Protein AF-A0A1F9HRK3-F1 (afdb_monomer)

Structure (mmCIF, N/CA/C/O backbone):
data_AF-A0A1F9HRK3-F1
#
_entry.id   AF-A0A1F9HRK3-F1
#
loop_
_atom_site.group_PDB
_atom_site.id
_atom_site.type_symbol
_atom_site.label_atom_id
_atom_site.label_alt_id
_atom_site.label_comp_id
_atom_site.label_asym_id
_atom_site.label_entity_id
_atom_site.label_seq_id
_atom_site.pdbx_PDB_ins_code
_atom_site.Cartn_x
_atom_site.Cartn_y
_atom_site.Cartn_z
_atom_site.occupancy
_atom_site.B_iso_or_equiv
_atom_site.auth_seq_id
_atom_site.auth_comp_id
_atom_site.auth_asym_id
_atom_site.auth_atom_id
_atom_site.pdbx_PDB_model_num
ATOM 1 N N . GLY A 1 1 ? -6.459 13.775 3.942 1.00 73.38 1 GLY A N 1
ATOM 2 C CA . GLY A 1 1 ? -6.253 14.204 5.341 1.00 73.38 1 GLY A CA 1
ATOM 3 C C . GLY A 1 1 ? -4.776 14.133 5.677 1.00 73.38 1 GLY A C 1
ATOM 4 O O . GLY A 1 1 ? -4.035 13.564 4.886 1.00 73.38 1 GLY A O 1
ATOM 5 N N . LYS A 1 2 ? -4.360 14.690 6.821 1.00 90.88 2 LYS A N 1
ATOM 6 C CA . LYS A 1 2 ? -2.948 14.708 7.255 1.00 90.88 2 LYS A CA 1
ATOM 7 C C . LYS A 1 2 ? -2.451 13.380 7.840 1.00 90.88 2 LYS A C 1
ATOM 9 O O . LYS A 1 2 ? -1.267 13.237 8.086 1.00 90.88 2 LYS A O 1
ATOM 14 N N . LEU A 1 3 ? -3.335 12.406 8.060 1.00 95.19 3 LEU A N 1
ATOM 15 C CA . LEU A 1 3 ? -3.012 11.115 8.669 1.00 95.19 3 LEU A CA 1
ATOM 16 C C . LEU A 1 3 ? -3.570 9.972 7.819 1.00 95.19 3 LEU A C 1
ATOM 18 O O . LEU A 1 3 ? -4.717 10.041 7.372 1.00 95.19 3 LEU A O 1
ATOM 22 N N . GLY A 1 4 ? -2.775 8.918 7.642 1.00 95.56 4 GLY A N 1
ATOM 23 C CA . GLY A 1 4 ? -3.199 7.643 7.063 1.00 95.56 4 GLY A CA 1
ATOM 24 C C . GLY A 1 4 ? -2.697 6.468 7.897 1.00 95.56 4 GLY A C 1
ATOM 25 O O . GLY A 1 4 ? -1.584 6.503 8.418 1.00 95.56 4 GLY A O 1
ATOM 26 N N . CYS A 1 5 ? -3.507 5.422 8.035 1.00 96.62 5 CYS A N 1
ATOM 27 C CA . CYS A 1 5 ? -3.111 4.202 8.731 1.00 96.62 5 CYS A CA 1
ATOM 28 C C . CYS A 1 5 ? -3.688 2.954 8.061 1.00 96.62 5 CYS A C 1
ATOM 30 O O . CYS A 1 5 ? -4.761 3.003 7.462 1.00 96.62 5 CYS A O 1
ATOM 32 N N . LEU A 1 6 ? -2.982 1.836 8.211 1.00 96.69 6 LEU A N 1
ATOM 33 C CA . LEU A 1 6 ? -3.431 0.496 7.844 1.00 96.69 6 LEU A CA 1
ATOM 34 C C . LEU A 1 6 ? -3.215 -0.441 9.023 1.00 96.69 6 LEU A C 1
ATOM 36 O O . LEU A 1 6 ? -2.220 -0.318 9.736 1.00 96.69 6 LEU A O 1
ATOM 40 N N . VAL A 1 7 ? -4.121 -1.395 9.189 1.00 97.00 7 VAL A N 1
ATOM 41 C CA . VAL A 1 7 ? -4.013 -2.460 10.187 1.00 97.00 7 VAL A CA 1
ATOM 42 C C . VAL A 1 7 ? -4.383 -3.770 9.505 1.00 97.00 7 VAL A C 1
ATOM 44 O O . VAL A 1 7 ? -5.414 -3.838 8.840 1.00 97.00 7 VAL A O 1
ATOM 47 N N . GLU A 1 8 ? -3.542 -4.792 9.651 1.00 97.31 8 GLU A N 1
ATOM 48 C CA . GLU A 1 8 ? -3.863 -6.161 9.248 1.00 97.31 8 GLU A CA 1
ATOM 49 C C . GLU A 1 8 ? -4.339 -6.936 10.479 1.00 97.31 8 GLU A C 1
ATOM 51 O O . GLU A 1 8 ? -3.599 -7.077 11.459 1.00 97.31 8 GLU A O 1
ATOM 56 N N . VAL A 1 9 ? -5.580 -7.420 10.416 1.00 97.38 9 VAL A N 1
ATOM 57 C CA . VAL A 1 9 ? -6.171 -8.314 11.413 1.00 97.38 9 VAL A CA 1
ATOM 58 C C . VAL A 1 9 ? -6.543 -9.612 10.711 1.00 97.38 9 VAL A C 1
ATOM 60 O O . VAL A 1 9 ? -7.294 -9.597 9.736 1.00 97.38 9 VAL A O 1
ATOM 63 N N . ASN A 1 10 ? -5.997 -10.722 11.191 1.00 96.50 10 ASN A N 1
ATOM 64 C CA . ASN A 1 10 ? -6.197 -12.048 10.623 1.00 96.50 10 ASN A CA 1
ATOM 65 C C . ASN A 1 10 ? -7.233 -12.815 11.448 1.00 96.50 10 ASN A C 1
ATOM 67 O O . ASN A 1 10 ? -7.321 -12.640 12.663 1.00 96.50 10 ASN A O 1
ATOM 71 N N . CYS A 1 11 ? -7.994 -13.661 10.765 1.00 95.69 11 CYS A N 1
ATOM 72 C CA . CYS A 1 11 ? -8.868 -14.687 11.328 1.00 95.69 11 CYS A CA 1
ATOM 73 C C . CYS A 1 11 ? -8.784 -15.936 10.438 1.00 95.69 11 CYS A C 1
ATOM 75 O O . CYS A 1 11 ? -8.120 -15.897 9.396 1.00 95.69 11 CYS A O 1
ATOM 77 N N . GLU A 1 12 ? -9.406 -17.036 10.853 1.00 94.94 12 GLU A N 1
ATOM 78 C CA . GLU A 1 12 ? -9.306 -18.310 10.137 1.00 94.94 12 GLU A CA 1
ATOM 79 C C . GLU A 1 12 ? -10.241 -18.362 8.926 1.00 94.94 12 GLU A C 1
ATOM 81 O O . GLU A 1 12 ? -9.850 -18.874 7.874 1.00 94.94 12 GLU A O 1
ATOM 86 N N . THR A 1 13 ? -11.451 -17.798 9.038 1.00 93.94 13 THR A N 1
ATOM 87 C CA . THR A 1 13 ? -12.468 -17.903 7.984 1.00 93.94 13 THR A CA 1
ATOM 88 C C . THR A 1 13 ? -12.971 -16.562 7.439 1.00 93.94 13 THR A C 1
ATOM 90 O O . THR A 1 13 ? -13.116 -15.557 8.136 1.00 93.94 13 THR A O 1
ATOM 93 N N . ASP A 1 14 ? -13.368 -16.572 6.160 1.00 91.38 14 ASP A N 1
ATOM 94 C CA . ASP A 1 14 ? -14.056 -15.446 5.507 1.00 91.38 14 ASP A CA 1
ATOM 95 C C . ASP A 1 14 ? -15.488 -15.214 6.073 1.00 91.38 14 ASP A C 1
ATOM 97 O O . ASP A 1 14 ? -16.171 -14.264 5.674 1.00 91.38 14 ASP A O 1
ATOM 101 N N . PHE A 1 15 ? -15.977 -16.061 6.991 1.00 93.00 15 PHE A N 1
ATOM 102 C CA . PHE A 1 15 ? -17.236 -15.830 7.707 1.00 93.00 15 PHE A CA 1
ATOM 103 C C . PHE A 1 15 ? -17.046 -14.826 8.844 1.00 93.00 15 PHE A C 1
ATOM 105 O O . PHE A 1 15 ? -17.841 -13.892 8.967 1.00 93.00 15 PHE A O 1
ATOM 112 N N . VAL A 1 16 ? -15.960 -14.953 9.615 1.00 95.25 16 VAL A N 1
ATOM 113 C CA . VAL A 1 16 ? -15.652 -14.055 10.737 1.00 95.25 16 VAL A CA 1
ATOM 114 C C . VAL A 1 16 ? -15.513 -12.611 10.287 1.00 95.25 16 VAL A C 1
ATOM 116 O O . VAL A 1 16 ? -16.089 -11.723 10.922 1.00 95.25 16 VAL A O 1
ATOM 119 N N . VAL A 1 17 ? -14.853 -12.368 9.148 1.00 93.62 17 VAL A N 1
ATOM 120 C CA . VAL A 1 17 ? -14.684 -11.004 8.620 1.00 93.62 17 VAL A CA 1
ATOM 121 C C . VAL A 1 17 ? -16.011 -10.312 8.310 1.00 93.62 17 VAL A C 1
ATOM 123 O O . VAL A 1 17 ? -16.036 -9.092 8.232 1.00 93.62 17 VAL A O 1
ATOM 126 N N . LYS A 1 18 ? -17.119 -11.041 8.139 1.00 93.38 18 LYS A N 1
ATOM 127 C CA . LYS A 1 18 ? -18.442 -10.457 7.856 1.00 93.38 18 LYS A CA 1
ATOM 128 C C . LYS A 1 18 ? -19.261 -10.185 9.117 1.00 93.38 18 LYS A C 1
ATOM 130 O O . LYS A 1 18 ? -20.326 -9.588 9.017 1.00 93.38 18 LYS A O 1
ATOM 135 N N . THR A 1 19 ? -18.793 -10.626 10.284 1.00 96.19 19 THR A N 1
ATOM 136 C CA . THR A 1 19 ? -19.518 -10.443 11.546 1.00 96.19 19 THR A CA 1
ATOM 137 C C . THR A 1 19 ? -19.399 -9.011 12.060 1.00 96.19 19 THR A C 1
ATOM 139 O O . THR A 1 19 ? -18.331 -8.395 11.995 1.00 96.19 19 THR A O 1
ATOM 142 N N . ASP A 1 20 ? -20.472 -8.506 12.673 1.00 97.38 20 ASP A N 1
ATOM 143 C CA . ASP A 1 20 ? -20.467 -7.185 13.311 1.00 97.38 20 ASP A CA 1
ATOM 144 C C . ASP A 1 20 ? -19.414 -7.090 14.416 1.00 97.38 20 ASP A C 1
ATOM 146 O O . ASP A 1 20 ? -18.802 -6.044 14.612 1.00 97.38 20 ASP A O 1
ATOM 150 N N . ALA A 1 21 ? -19.174 -8.182 15.148 1.00 97.12 21 ALA A N 1
ATOM 151 C CA . ALA A 1 21 ? -18.172 -8.218 16.208 1.00 97.12 21 ALA A CA 1
ATOM 152 C C . ALA A 1 21 ? -16.763 -7.932 15.660 1.00 97.12 21 ALA A C 1
ATOM 154 O O . ALA A 1 21 ? -16.062 -7.074 16.199 1.00 97.12 21 ALA A O 1
ATOM 155 N N . PHE A 1 22 ? -16.380 -8.590 14.562 1.00 96.69 22 PHE A N 1
ATOM 156 C CA . PHE A 1 22 ? -15.086 -8.376 13.920 1.00 96.69 22 PHE A CA 1
ATOM 157 C C . PHE A 1 22 ? -14.984 -6.983 13.286 1.00 96.69 22 PHE A C 1
ATOM 159 O O . PHE A 1 22 ? -14.011 -6.266 13.522 1.00 96.69 22 PHE A O 1
ATOM 166 N N . GLN A 1 23 ? -16.005 -6.559 12.534 1.00 96.06 23 GLN A N 1
ATOM 167 C CA . GLN A 1 23 ? -16.020 -5.243 11.883 1.00 96.06 23 GLN A CA 1
ATOM 168 C C . GLN A 1 23 ? -15.935 -4.098 12.903 1.00 96.06 23 GLN A C 1
ATOM 170 O O . GLN A 1 23 ? -15.129 -3.177 12.747 1.00 96.06 23 GLN A O 1
ATOM 175 N N . ASN A 1 24 ? -16.687 -4.190 14.004 1.00 97.56 24 ASN A N 1
ATOM 176 C CA . ASN A 1 24 ? -16.624 -3.214 15.089 1.00 97.56 24 ASN A CA 1
ATOM 177 C C . ASN A 1 24 ? -15.259 -3.213 15.783 1.00 97.56 24 ASN A C 1
ATOM 179 O O . ASN A 1 24 ? -14.746 -2.141 16.114 1.00 97.56 24 ASN A O 1
ATOM 183 N N . PHE A 1 25 ? -14.656 -4.389 15.990 1.00 98.06 25 PHE A N 1
ATOM 184 C CA . PHE A 1 25 ? -13.318 -4.483 16.562 1.00 98.06 25 PHE A CA 1
ATOM 185 C C . PHE A 1 25 ? -12.284 -3.760 15.689 1.00 98.06 25 PHE A C 1
ATOM 187 O O . PHE A 1 25 ? -11.580 -2.879 16.181 1.00 98.06 25 PHE A O 1
ATOM 194 N N . VAL A 1 26 ? -12.243 -4.054 14.386 1.00 96.81 26 VAL A N 1
ATOM 195 C CA . VAL A 1 26 ? -11.301 -3.423 13.446 1.00 96.81 26 VAL A CA 1
ATOM 196 C C . VAL A 1 26 ? -11.547 -1.914 13.335 1.00 96.81 26 VAL A C 1
ATOM 198 O O . VAL A 1 26 ? -10.597 -1.125 13.337 1.00 96.81 26 VAL A O 1
ATOM 201 N N . SER A 1 27 ? -12.810 -1.475 13.307 1.00 96.06 27 SER A N 1
ATOM 202 C CA . SER A 1 27 ? -13.150 -0.047 13.286 1.00 96.06 27 SER A CA 1
ATOM 203 C C . SER A 1 27 ? -12.655 0.686 14.538 1.00 96.06 27 SER A C 1
ATOM 205 O O . SER A 1 27 ? -12.127 1.793 14.443 1.00 96.06 27 SER A O 1
ATOM 207 N N . LYS A 1 28 ? -12.789 0.088 15.725 1.00 97.75 28 LYS A N 1
ATOM 208 C CA . LYS A 1 28 ? -12.271 0.682 16.966 1.00 97.75 28 LYS A CA 1
ATOM 209 C C . LYS A 1 28 ? -10.747 0.642 17.023 1.00 97.75 28 LYS A C 1
ATOM 211 O O . LYS A 1 28 ? -10.132 1.644 17.373 1.00 97.75 28 LYS A O 1
ATOM 216 N N . LEU A 1 29 ? -10.136 -0.467 16.607 1.00 98.25 29 LEU A N 1
ATOM 217 C CA . LEU A 1 29 ? -8.683 -0.633 16.583 1.00 98.25 29 LEU A CA 1
ATOM 218 C C . LEU A 1 29 ? -8.017 0.404 15.677 1.00 98.25 29 LEU A C 1
ATOM 220 O O . LEU A 1 29 ? -7.036 1.033 16.064 1.00 98.25 29 LEU A O 1
ATOM 224 N N . THR A 1 30 ? -8.573 0.636 14.488 1.00 96.31 30 THR A N 1
ATOM 225 C CA . THR A 1 30 ? -8.093 1.714 13.611 1.00 96.31 30 THR A CA 1
ATOM 226 C C . THR A 1 30 ? -8.260 3.085 14.269 1.00 96.31 30 THR A C 1
ATOM 228 O O . THR A 1 30 ? -7.372 3.925 14.144 1.00 96.31 30 THR A O 1
ATOM 231 N N . GLY A 1 31 ? -9.327 3.304 15.044 1.00 96.81 31 GLY A N 1
ATOM 232 C CA . GLY A 1 31 ? -9.476 4.470 15.918 1.00 96.81 31 GLY A CA 1
ATOM 233 C C . GLY A 1 31 ? -8.323 4.630 16.915 1.00 96.81 31 GLY A C 1
ATOM 234 O O . GLY A 1 31 ? -7.734 5.706 16.977 1.00 96.81 31 GLY A O 1
ATOM 235 N N . VAL A 1 32 ? -7.945 3.565 17.628 1.00 97.81 32 VAL A N 1
ATOM 236 C CA . VAL A 1 32 ? -6.806 3.557 18.571 1.00 97.81 32 VAL A CA 1
ATOM 237 C C . VAL A 1 32 ? -5.502 3.913 17.857 1.00 97.81 32 VAL A C 1
ATOM 239 O O . VAL A 1 32 ? -4.793 4.823 18.285 1.00 97.81 32 VAL A O 1
ATOM 242 N N . VAL A 1 33 ? -5.218 3.273 16.717 1.00 97.69 33 VAL A N 1
ATOM 243 C CA . VAL A 1 33 ? -4.012 3.543 15.911 1.00 97.69 33 VAL A CA 1
ATOM 244 C C . VAL A 1 33 ? -3.946 5.008 15.470 1.00 97.69 33 VAL A C 1
ATOM 246 O O . VAL A 1 33 ? -2.867 5.583 15.370 1.00 97.69 33 VAL A O 1
ATOM 249 N N . ARG A 1 34 ? -5.083 5.664 15.227 1.00 96.12 34 ARG A N 1
ATOM 250 C CA . ARG A 1 34 ? -5.104 7.074 14.812 1.00 96.12 34 ARG A CA 1
ATOM 251 C C . ARG A 1 34 ? -4.764 8.045 15.943 1.00 96.12 34 ARG A C 1
ATOM 253 O O . ARG A 1 34 ? -4.203 9.097 15.641 1.00 96.12 34 ARG A O 1
ATOM 260 N N . GLN A 1 35 ? -5.049 7.708 17.202 1.00 93.81 35 GLN A N 1
ATOM 261 C CA . GLN A 1 35 ? -4.920 8.633 18.338 1.00 93.81 35 GLN A CA 1
ATOM 262 C C . GLN A 1 35 ? -3.482 9.087 18.594 1.00 93.81 35 GLN A C 1
ATOM 264 O O . GLN A 1 35 ? -3.255 10.260 18.876 1.00 93.81 35 GLN A O 1
ATOM 269 N N . LYS A 1 36 ? -2.509 8.177 18.486 1.00 94.31 36 LYS A N 1
ATOM 270 C CA . LYS A 1 36 ? -1.094 8.474 18.736 1.00 94.31 36 LYS A CA 1
ATOM 271 C C . LYS A 1 36 ? -0.174 7.550 17.935 1.00 94.31 36 LYS A C 1
ATOM 273 O O . LYS A 1 36 ? -0.618 6.488 17.496 1.00 94.31 36 LYS A O 1
ATOM 278 N N . PRO A 1 37 ? 1.096 7.926 17.718 1.00 95.75 37 PRO A N 1
ATOM 279 C CA . PRO A 1 37 ? 2.087 6.989 17.210 1.00 95.75 37 PRO A CA 1
ATOM 280 C C . PRO A 1 37 ? 2.364 5.871 18.227 1.00 95.75 37 PRO A C 1
ATOM 282 O O . PRO A 1 37 ? 2.384 6.100 19.436 1.00 95.75 37 PRO A O 1
ATOM 285 N N . PHE A 1 38 ? 2.603 4.668 17.709 1.00 97.12 38 PHE A N 1
ATOM 286 C CA . PHE A 1 38 ? 3.071 3.503 18.456 1.00 97.12 38 PHE A CA 1
ATOM 287 C C . PHE A 1 38 ? 4.389 3.041 17.838 1.00 97.12 38 PHE A C 1
ATOM 289 O O . PHE A 1 38 ? 4.501 3.000 16.613 1.00 97.12 38 PHE A O 1
ATOM 296 N N . GLU A 1 39 ? 5.369 2.700 18.672 1.00 95.62 39 GLU A N 1
ATOM 297 C CA . GLU A 1 39 ? 6.711 2.319 18.209 1.00 95.62 39 GLU A CA 1
ATOM 298 C C . GLU A 1 39 ? 6.724 0.949 17.524 1.00 95.62 39 GLU A C 1
ATOM 300 O O . GLU A 1 39 ? 7.461 0.729 16.565 1.00 95.62 39 GLU A O 1
ATOM 305 N N . ASN A 1 40 ? 5.896 0.023 18.007 1.00 97.31 40 ASN A N 1
ATOM 306 C CA . ASN A 1 40 ? 5.826 -1.351 17.529 1.00 97.31 40 ASN A CA 1
ATOM 307 C C . ASN A 1 40 ? 4.460 -1.984 17.863 1.00 97.31 40 ASN A C 1
ATOM 309 O O . ASN A 1 40 ? 3.579 -1.348 18.451 1.00 97.31 40 ASN A O 1
ATOM 313 N N . LEU A 1 41 ? 4.267 -3.241 17.446 1.00 97.75 41 LEU A N 1
ATOM 314 C CA . LEU A 1 41 ? 3.019 -3.982 17.663 1.00 97.75 41 LEU A CA 1
ATOM 315 C C . LEU A 1 41 ? 2.729 -4.221 19.145 1.00 97.75 41 LEU A C 1
ATOM 317 O O . LEU A 1 41 ? 1.576 -4.131 19.548 1.00 97.75 41 LEU A O 1
ATOM 321 N N . GLU A 1 42 ? 3.748 -4.484 19.957 1.00 98.19 42 GLU A N 1
ATOM 322 C CA . GLU A 1 42 ? 3.581 -4.710 21.393 1.00 98.19 42 GLU A CA 1
ATOM 323 C C . GLU A 1 42 ? 3.022 -3.465 22.094 1.00 98.19 42 GLU A C 1
ATOM 325 O O . GLU A 1 42 ? 2.049 -3.560 22.841 1.00 98.19 42 GLU A O 1
ATOM 330 N N . ALA A 1 43 ? 3.546 -2.283 21.758 1.00 98.25 43 ALA A N 1
ATOM 331 C CA . ALA A 1 43 ? 3.039 -1.011 22.261 1.00 98.25 43 ALA A CA 1
ATOM 332 C C . ALA A 1 43 ? 1.572 -0.763 21.864 1.00 98.25 43 ALA A C 1
ATOM 334 O O . ALA A 1 43 ? 0.803 -0.226 22.662 1.00 98.25 43 ALA A O 1
ATOM 335 N N . LEU A 1 44 ? 1.164 -1.160 20.651 1.00 98.56 44 LEU A N 1
ATOM 336 C CA . LEU A 1 44 ? -0.240 -1.099 20.231 1.00 98.56 44 LEU A CA 1
ATOM 337 C C . LEU A 1 44 ? -1.103 -2.102 21.008 1.00 98.56 44 LEU A C 1
ATOM 339 O O . LEU A 1 44 ? -2.190 -1.753 21.455 1.00 98.56 44 LEU A O 1
ATOM 343 N N . LEU A 1 45 ? -0.627 -3.336 21.184 1.00 98.50 45 LEU A N 1
ATOM 344 C CA . LEU A 1 45 ? -1.347 -4.386 21.905 1.00 98.50 45 LEU A CA 1
ATOM 345 C C . LEU A 1 45 ? -1.570 -4.031 23.385 1.00 98.50 45 LEU A C 1
ATOM 347 O O . LEU A 1 45 ? -2.618 -4.370 23.931 1.00 98.50 45 LEU A O 1
ATOM 351 N N . GLY A 1 46 ? -0.623 -3.327 24.011 1.00 98.25 46 GLY A N 1
ATOM 352 C CA . GLY A 1 46 ? -0.741 -2.812 25.379 1.00 98.25 46 GLY A CA 1
ATOM 353 C C . GLY A 1 46 ? -1.533 -1.504 25.511 1.00 98.25 46 GLY A C 1
ATOM 354 O O . GLY A 1 46 ? -1.766 -1.042 26.625 1.00 98.25 46 GLY A O 1
ATOM 355 N N . ALA A 1 47 ? -1.947 -0.882 24.405 1.00 98.19 47 ALA A N 1
ATOM 356 C CA . ALA A 1 47 ? -2.736 0.344 24.438 1.00 98.19 47 ALA A CA 1
ATOM 357 C C . ALA A 1 47 ? -4.172 0.070 24.888 1.00 98.19 47 ALA A C 1
ATOM 359 O O . ALA A 1 47 ? -4.731 -0.976 24.564 1.00 98.19 47 ALA A O 1
ATOM 360 N N . LEU A 1 48 ? -4.796 1.042 25.556 1.00 97.94 48 LEU A N 1
ATOM 361 C CA . LEU A 1 48 ? -6.223 0.991 25.862 1.00 97.94 48 LEU A CA 1
ATOM 362 C C . LEU A 1 48 ? -7.050 0.954 24.569 1.00 97.94 48 LEU A C 1
ATOM 364 O O . LEU A 1 48 ? -6.939 1.836 23.715 1.00 97.94 48 LEU A O 1
ATOM 368 N N . PHE A 1 49 ? -7.884 -0.074 24.441 1.00 97.50 49 PHE A N 1
ATOM 369 C CA . PHE A 1 49 ? -8.877 -0.201 23.376 1.00 97.50 49 PHE A CA 1
ATOM 370 C C . PHE A 1 49 ? -10.177 0.523 23.736 1.00 97.50 49 PHE A C 1
ATOM 372 O O . PHE A 1 49 ? -10.878 1.052 22.871 1.00 97.50 49 PHE A O 1
ATOM 379 N N . ASN A 1 50 ? -10.475 0.561 25.032 1.00 93.31 50 ASN A N 1
ATOM 380 C CA . ASN A 1 50 ? -11.499 1.377 25.666 1.00 93.31 50 ASN A CA 1
ATOM 381 C C . ASN A 1 50 ? -11.061 1.703 27.107 1.00 93.31 50 ASN A C 1
ATOM 383 O O . ASN A 1 50 ? -9.913 1.481 27.473 1.00 93.31 50 ASN A O 1
ATOM 387 N N . GLU A 1 51 ? -11.961 2.236 27.930 1.00 92.12 51 GLU A N 1
ATOM 388 C CA . GLU A 1 51 ? -11.659 2.657 29.306 1.00 92.12 51 GLU A CA 1
ATOM 389 C C . GLU A 1 51 ? -11.236 1.518 30.252 1.00 92.12 51 GLU A C 1
ATOM 391 O O . GLU A 1 51 ? -10.733 1.796 31.338 1.00 92.12 51 GLU A O 1
ATOM 396 N N . LYS A 1 52 ? -11.461 0.250 29.882 1.00 93.94 52 LYS A N 1
ATOM 397 C CA . LYS A 1 52 ? -11.306 -0.905 30.780 1.00 93.94 52 LYS A CA 1
ATOM 398 C C . LYS A 1 52 ? -10.259 -1.912 30.331 1.00 93.94 52 LYS A C 1
ATOM 400 O O . LYS A 1 52 ? -9.636 -2.533 31.181 1.00 93.94 52 LYS A O 1
ATOM 405 N N . GLU A 1 53 ? -10.103 -2.101 29.027 1.00 97.25 53 GLU A N 1
ATOM 406 C CA . GLU A 1 53 ? -9.276 -3.170 28.465 1.00 97.25 53 GLU A CA 1
ATOM 407 C C . GLU A 1 53 ? -8.301 -2.649 27.410 1.00 97.25 53 GLU A C 1
ATOM 409 O O . GLU A 1 53 ? -8.558 -1.692 26.668 1.00 97.25 53 GLU A O 1
ATOM 414 N N . THR A 1 54 ? -7.165 -3.327 27.334 1.00 98.56 54 THR A N 1
ATOM 415 C CA . THR A 1 54 ? -6.159 -3.169 26.292 1.00 98.56 54 THR A CA 1
ATOM 416 C C . THR A 1 54 ? -6.615 -3.785 24.969 1.00 98.56 54 THR A C 1
ATOM 418 O O . THR A 1 54 ? -7.558 -4.581 24.906 1.00 98.56 54 THR A O 1
ATOM 421 N N . VAL A 1 55 ? -5.914 -3.461 23.880 1.00 98.50 55 VAL A N 1
ATOM 422 C CA . VAL A 1 55 ? -6.120 -4.105 22.574 1.00 98.50 55 VAL A CA 1
ATOM 423 C C . VAL A 1 55 ? -5.936 -5.620 22.685 1.00 98.50 55 VAL A C 1
ATOM 425 O O . VAL A 1 55 ? -6.746 -6.367 22.143 1.00 98.50 55 VAL A O 1
ATOM 428 N N . LYS A 1 56 ? -4.918 -6.092 23.413 1.00 98.56 56 LYS A N 1
ATOM 429 C CA . LYS A 1 56 ? -4.657 -7.526 23.608 1.00 98.56 56 LYS A CA 1
ATOM 430 C C . LYS A 1 56 ? -5.800 -8.243 24.332 1.00 98.56 56 LYS A C 1
ATOM 432 O O . LYS A 1 56 ? -6.205 -9.334 23.925 1.00 98.56 56 LYS A O 1
ATOM 437 N N . GLU A 1 57 ? -6.326 -7.636 25.389 1.00 98.56 57 GLU A N 1
ATOM 438 C CA . GLU A 1 57 ? -7.466 -8.180 26.137 1.00 98.56 57 GLU A CA 1
ATOM 439 C C . GLU A 1 57 ? -8.727 -8.197 25.268 1.00 98.56 57 GLU A C 1
ATOM 441 O O . GLU A 1 57 ? -9.406 -9.219 25.194 1.00 98.56 57 GLU A O 1
ATOM 446 N N . SER A 1 58 ? -8.952 -7.135 24.492 1.00 98.44 58 SER A N 1
ATOM 447 C CA . SER A 1 58 ? -10.074 -7.054 23.550 1.00 98.44 58 SER A CA 1
ATOM 448 C C . SER A 1 58 ? -10.003 -8.130 22.460 1.00 98.44 58 SER A C 1
ATOM 450 O O . SER A 1 58 ? -11.024 -8.713 22.098 1.00 98.44 58 SER A O 1
ATOM 452 N N . VAL A 1 59 ? -8.802 -8.435 21.944 1.00 98.44 59 VAL A N 1
ATOM 453 C CA . VAL A 1 59 ? -8.584 -9.556 21.009 1.00 98.44 59 VAL A CA 1
ATOM 454 C C . VAL A 1 59 ? -8.935 -10.880 21.682 1.00 98.44 59 VAL A C 1
ATOM 456 O O . VAL A 1 59 ? -9.671 -11.673 21.105 1.00 98.44 59 VAL A O 1
ATOM 459 N N . THR A 1 60 ? -8.469 -11.102 22.913 1.00 98.31 60 THR A N 1
ATOM 460 C CA . THR A 1 60 ? -8.769 -12.324 23.682 1.00 98.31 60 THR A CA 1
ATOM 461 C C . THR A 1 60 ? -10.275 -12.504 23.887 1.00 98.31 60 THR A C 1
ATOM 463 O O . THR A 1 60 ? -10.811 -13.587 23.655 1.00 98.31 60 THR A O 1
ATOM 466 N N . GLY A 1 61 ? -10.980 -11.433 24.261 1.00 97.94 61 GLY A N 1
ATOM 467 C CA . GLY A 1 61 ? -12.434 -11.446 24.409 1.00 97.94 61 GLY A CA 1
ATOM 468 C C . GLY A 1 61 ? -13.160 -11.715 23.088 1.00 97.94 61 GLY A C 1
ATOM 469 O O . GLY A 1 61 ? -14.140 -12.461 23.058 1.00 97.94 61 GLY A O 1
ATOM 470 N N . LEU A 1 62 ? -12.661 -11.163 21.978 1.00 98.12 62 LEU A N 1
ATOM 471 C CA . LEU A 1 62 ? -13.213 -11.416 20.650 1.00 98.12 62 LEU A CA 1
ATOM 472 C C . LEU A 1 62 ? -13.019 -12.877 20.217 1.00 98.12 62 LEU A C 1
ATOM 474 O O . LEU A 1 62 ? -13.968 -13.474 19.714 1.00 98.12 62 LEU A O 1
ATOM 478 N N . VAL A 1 63 ? -11.842 -13.461 20.467 1.00 98.31 63 VAL A N 1
ATOM 479 C CA . VAL A 1 63 ? -11.560 -14.889 20.230 1.00 98.31 63 VAL A CA 1
ATOM 480 C C . VAL A 1 63 ? -12.519 -15.763 21.031 1.00 98.31 63 VAL A C 1
ATOM 482 O O . VAL A 1 63 ? -13.156 -16.641 20.461 1.00 98.31 63 VAL A O 1
ATOM 485 N N . ALA A 1 64 ? -12.701 -15.489 22.326 1.00 97.88 64 ALA A N 1
ATOM 486 C CA . ALA A 1 64 ? -13.629 -16.250 23.165 1.00 97.88 64 ALA A CA 1
ATOM 487 C C . ALA A 1 64 ? -15.086 -16.155 22.676 1.00 97.88 64 ALA A C 1
ATOM 489 O O . ALA A 1 64 ? -15.838 -17.122 22.763 1.00 97.88 64 ALA A O 1
ATOM 490 N N . LYS A 1 65 ? -15.485 -14.994 22.147 1.00 97.19 65 LYS A N 1
ATOM 491 C CA . LYS A 1 65 ? -16.834 -14.765 21.619 1.00 97.19 65 LYS A CA 1
ATOM 492 C C . LYS A 1 65 ? -17.076 -15.441 20.268 1.00 97.19 65 LYS A C 1
ATOM 494 O O . LYS A 1 65 ? -18.193 -15.876 20.009 1.00 97.19 65 LYS A O 1
ATOM 499 N N . ILE A 1 66 ? -16.074 -15.445 19.394 1.00 96.69 66 ILE A N 1
ATOM 500 C CA . ILE A 1 66 ? -16.198 -15.933 18.015 1.00 96.69 66 ILE A CA 1
ATOM 501 C C . ILE A 1 66 ? -15.863 -17.424 17.908 1.00 96.69 66 ILE A C 1
ATOM 503 O O . ILE A 1 66 ? -16.481 -18.121 17.111 1.00 96.69 66 ILE A O 1
ATOM 507 N N . GLY A 1 67 ? -14.930 -17.920 18.720 1.00 97.00 67 GLY A N 1
ATOM 508 C CA . GLY A 1 67 ? -14.464 -19.306 18.674 1.00 97.00 67 GLY A CA 1
ATOM 509 C C . GLY A 1 67 ? -13.421 -19.591 17.587 1.00 97.00 67 GLY A C 1
ATOM 510 O O . GLY A 1 67 ? -13.150 -20.755 17.323 1.00 97.00 67 GLY A O 1
ATOM 511 N N . GLU A 1 68 ? -12.827 -18.559 16.978 1.00 96.31 68 GLU A N 1
ATOM 512 C CA . GLU A 1 68 ? -11.721 -18.673 16.013 1.00 96.31 68 GLU A CA 1
ATOM 513 C C . GLU A 1 68 ? -10.512 -17.860 16.482 1.00 96.31 68 GLU A C 1
ATOM 515 O O . GLU A 1 68 ? -10.667 -16.841 17.167 1.00 96.31 68 GLU A O 1
ATOM 520 N N . ASN A 1 69 ? -9.305 -18.266 16.077 1.00 97.06 69 ASN A N 1
ATOM 521 C CA . ASN A 1 69 ? -8.106 -17.479 16.324 1.00 97.06 69 ASN A CA 1
ATOM 522 C C . ASN A 1 69 ? -8.171 -16.137 15.579 1.00 97.06 69 ASN A C 1
ATOM 524 O O . ASN A 1 69 ? -8.404 -16.084 14.371 1.00 97.06 69 ASN A O 1
ATOM 528 N N . ILE A 1 70 ? -7.920 -15.043 16.300 1.00 97.94 70 ILE A N 1
ATOM 529 C CA . ILE A 1 70 ? -7.898 -13.680 15.763 1.00 97.94 70 ILE A CA 1
ATOM 530 C C . ILE A 1 70 ? -6.622 -12.999 16.231 1.00 97.94 70 ILE A C 1
ATOM 532 O O . ILE A 1 70 ? -6.293 -13.012 17.416 1.00 97.94 70 ILE A O 1
ATOM 536 N N . GLN A 1 71 ? -5.912 -12.361 15.303 1.00 97.12 71 GLN A N 1
ATOM 537 C CA . GLN A 1 71 ? -4.633 -11.722 15.593 1.00 97.12 71 GLN A CA 1
ATOM 538 C C . GLN A 1 71 ? -4.518 -10.365 14.904 1.00 97.12 71 GLN A C 1
ATOM 540 O O . GLN A 1 71 ? -4.753 -10.241 13.705 1.00 97.12 71 GLN A O 1
ATOM 545 N N . VAL A 1 72 ? -4.062 -9.351 15.642 1.00 98.06 72 VAL A N 1
ATOM 546 C CA . VAL A 1 72 ? -3.527 -8.121 15.043 1.00 98.06 72 VAL A CA 1
ATOM 547 C C . VAL A 1 72 ? -2.094 -8.412 14.605 1.00 98.06 72 VAL A C 1
ATOM 549 O O . VAL A 1 72 ? -1.218 -8.572 15.451 1.00 98.06 72 VAL A O 1
ATOM 552 N N . LYS A 1 73 ? -1.850 -8.529 13.297 1.00 97.12 73 LYS A N 1
ATOM 553 C CA . LYS A 1 73 ? -0.552 -8.983 12.769 1.00 97.12 73 LYS A CA 1
ATOM 554 C C . LYS A 1 73 ? 0.450 -7.849 12.617 1.00 97.12 73 LYS A C 1
ATOM 556 O O . LYS A 1 73 ? 1.625 -8.009 12.926 1.00 97.12 73 LYS A O 1
ATOM 561 N N . ARG A 1 74 ? 0.009 -6.710 12.084 1.00 97.19 74 ARG A N 1
ATOM 562 C CA . ARG A 1 74 ? 0.860 -5.539 11.829 1.00 97.19 74 ARG A CA 1
ATOM 563 C C . ARG A 1 74 ? 0.018 -4.301 11.576 1.00 97.19 74 ARG A C 1
ATOM 565 O O . ARG A 1 74 ? -1.154 -4.390 11.213 1.00 97.19 74 ARG A O 1
ATOM 572 N N . PHE A 1 75 ? 0.639 -3.140 11.720 1.00 97.62 75 PHE A N 1
ATOM 573 C CA . PHE A 1 75 ? 0.024 -1.863 11.397 1.00 97.62 75 PHE A CA 1
ATOM 574 C C . PHE A 1 75 ? 1.050 -0.905 10.790 1.00 97.62 75 PHE A C 1
ATOM 576 O O . PHE A 1 75 ? 2.261 -1.085 10.901 1.00 97.62 75 PHE A O 1
ATOM 583 N N . THR A 1 76 ? 0.549 0.135 10.138 1.00 96.94 76 THR A N 1
ATOM 584 C CA . THR A 1 76 ? 1.323 1.307 9.742 1.00 96.94 76 THR A CA 1
ATOM 585 C C . THR A 1 76 ? 0.494 2.546 10.018 1.00 96.94 76 THR A C 1
ATOM 587 O O . THR A 1 76 ? -0.723 2.546 9.837 1.00 96.94 76 THR A O 1
ATOM 590 N N . ARG A 1 77 ? 1.167 3.624 10.412 1.00 96.56 77 ARG A N 1
ATOM 591 C CA . ARG A 1 77 ? 0.571 4.938 10.613 1.00 96.56 77 ARG A CA 1
ATOM 592 C C . ARG A 1 77 ? 1.539 6.004 10.133 1.00 96.56 77 ARG A C 1
ATOM 594 O O . ARG A 1 77 ? 2.677 6.043 10.591 1.00 96.56 77 ARG A O 1
ATOM 601 N N . TRP A 1 78 ? 1.083 6.876 9.246 1.00 96.94 78 TRP A N 1
ATOM 602 C CA . TRP A 1 78 ? 1.844 8.018 8.756 1.00 96.94 78 TRP A CA 1
ATOM 603 C C . TRP A 1 78 ? 1.072 9.308 8.977 1.00 96.94 78 TRP A C 1
ATOM 605 O O . TRP A 1 78 ? -0.154 9.344 8.863 1.00 96.94 78 TRP A O 1
ATOM 615 N N . GLU A 1 79 ? 1.823 10.368 9.232 1.00 95.94 79 GLU A N 1
ATOM 616 C CA . GLU A 1 79 ? 1.334 11.737 9.242 1.00 95.94 79 GLU A CA 1
ATOM 617 C C . GLU A 1 79 ? 2.141 12.566 8.252 1.00 95.94 79 GLU A C 1
ATOM 619 O O . GLU A 1 79 ? 3.352 12.379 8.119 1.00 95.94 79 GLU A O 1
ATOM 624 N N . THR A 1 80 ? 1.456 13.469 7.559 1.00 95.56 80 THR A N 1
ATOM 625 C CA . THR A 1 80 ? 2.078 14.467 6.69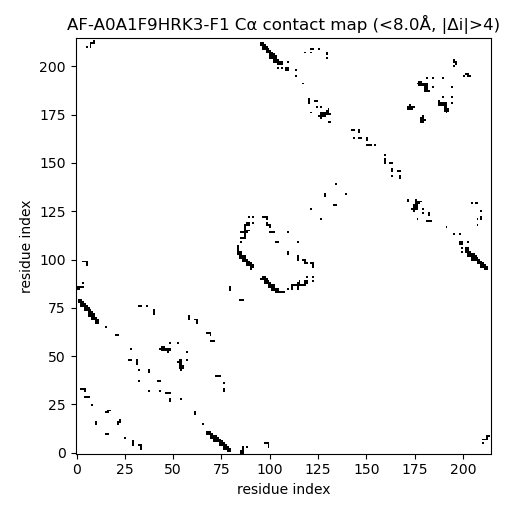8 1.00 95.56 80 THR A CA 1
ATOM 626 C C . THR A 1 80 ? 2.757 15.523 7.559 1.00 95.56 80 THR A C 1
ATOM 628 O O . THR A 1 80 ? 2.133 16.062 8.476 1.00 95.56 80 THR A O 1
ATOM 631 N N . LYS A 1 81 ? 3.996 15.869 7.233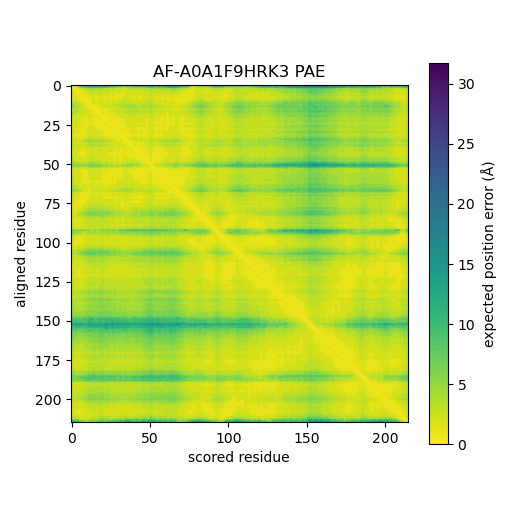 1.00 94.25 81 LYS A N 1
ATOM 632 C CA . LYS A 1 81 ? 4.795 16.877 7.941 1.00 94.25 81 LYS A CA 1
ATOM 633 C C . LYS A 1 81 ? 4.595 18.285 7.395 1.00 94.25 81 LYS A C 1
ATOM 635 O O . LYS A 1 81 ? 4.809 19.258 8.109 1.00 94.25 81 LYS A O 1
ATOM 640 N N . THR A 1 82 ? 4.205 18.396 6.130 1.00 94.31 82 THR A N 1
ATOM 641 C CA . THR A 1 82 ? 4.035 19.672 5.429 1.00 94.31 82 THR A CA 1
ATOM 642 C C . THR A 1 82 ? 2.753 19.655 4.607 1.00 94.31 82 THR A C 1
ATOM 644 O O . THR A 1 82 ? 2.217 18.589 4.306 1.00 94.31 82 THR A O 1
ATOM 647 N N . ASP A 1 83 ? 2.268 20.826 4.200 1.00 92.38 83 ASP A N 1
ATOM 648 C CA . ASP A 1 83 ? 1.099 20.914 3.314 1.00 92.38 83 ASP A CA 1
ATOM 649 C C . ASP A 1 83 ? 1.422 20.511 1.860 1.00 92.38 83 ASP A C 1
ATOM 651 O O . ASP A 1 83 ? 0.511 20.271 1.068 1.00 92.38 83 ASP A O 1
ATOM 655 N N . ALA A 1 84 ? 2.711 20.375 1.522 1.00 95.44 84 ALA A N 1
ATOM 656 C CA . ALA A 1 84 ? 3.160 19.796 0.259 1.00 95.44 84 ALA A CA 1
ATOM 657 C C . ALA A 1 84 ? 3.028 18.264 0.240 1.00 95.44 84 ALA A C 1
ATOM 659 O O . ALA A 1 84 ? 3.078 17.659 -0.828 1.00 95.44 84 ALA A O 1
ATOM 660 N N . GLU A 1 85 ? 2.873 17.617 1.397 1.00 96.50 85 GLU A N 1
ATOM 661 C CA . GLU A 1 85 ? 2.717 16.170 1.494 1.00 96.50 85 GLU A CA 1
ATOM 662 C C . GLU A 1 85 ? 1.253 15.737 1.359 1.00 96.50 85 GLU A C 1
ATOM 664 O O . GLU A 1 85 ? 0.329 16.339 1.911 1.00 96.50 85 GLU A O 1
ATOM 669 N N . LYS A 1 86 ? 1.031 14.624 0.658 1.00 96.50 86 LYS A N 1
ATOM 670 C CA . LYS A 1 86 ? -0.286 14.016 0.495 1.00 96.50 86 LYS A CA 1
ATOM 671 C C . LYS A 1 86 ? -0.202 12.504 0.615 1.00 96.50 86 LYS A C 1
ATOM 673 O O . LYS A 1 86 ? 0.608 11.855 -0.041 1.00 96.50 86 LYS A O 1
ATOM 678 N N . ILE A 1 87 ? -1.085 11.945 1.438 1.00 97.50 87 ILE A N 1
ATOM 679 C CA . ILE A 1 87 ? -1.246 10.499 1.579 1.00 97.50 87 ILE A CA 1
ATOM 680 C C . ILE A 1 87 ? -2.401 10.043 0.684 1.00 97.50 87 ILE A C 1
ATOM 682 O O . ILE A 1 87 ? -3.548 10.455 0.878 1.00 97.50 87 ILE A O 1
ATOM 686 N N . GLY A 1 88 ? -2.091 9.181 -0.280 1.00 97.50 88 GLY A N 1
ATOM 687 C CA . GLY A 1 88 ? -3.057 8.369 -1.011 1.00 97.50 88 GLY A CA 1
ATOM 688 C C . GLY A 1 88 ? -3.274 7.038 -0.302 1.00 97.50 88 GLY A C 1
ATOM 689 O O . GLY A 1 88 ? -2.341 6.478 0.272 1.00 97.50 88 GLY A O 1
ATOM 690 N N . PHE A 1 89 ? -4.497 6.516 -0.342 1.00 97.00 89 PHE A N 1
ATOM 691 C CA . PHE A 1 89 ? -4.800 5.188 0.181 1.00 97.00 89 PHE A CA 1
ATOM 692 C C . PHE A 1 89 ? -5.757 4.442 -0.738 1.00 97.00 89 PHE A C 1
ATOM 694 O O . PHE A 1 89 ? -6.576 5.049 -1.432 1.00 97.00 89 PHE A O 1
ATOM 701 N N . TYR A 1 90 ? -5.668 3.117 -0.715 1.00 97.56 90 TYR A N 1
ATOM 702 C CA . TYR A 1 90 ? -6.605 2.253 -1.414 1.00 97.56 90 TYR A CA 1
ATOM 703 C C . TYR A 1 90 ? -6.789 0.938 -0.655 1.00 97.56 90 TYR A C 1
ATOM 705 O O . TYR A 1 90 ? -5.815 0.294 -0.270 1.00 97.56 90 TYR A O 1
ATOM 713 N N . LEU A 1 91 ? -8.048 0.555 -0.444 1.00 96.56 91 LEU A N 1
ATOM 714 C CA . LEU A 1 91 ? -8.444 -0.775 0.008 1.00 96.56 91 LEU A CA 1
ATOM 715 C C . LEU A 1 91 ? -9.064 -1.488 -1.191 1.00 96.56 91 LEU A C 1
ATOM 717 O O . LEU A 1 91 ? -10.028 -0.990 -1.776 1.00 96.56 91 LEU A O 1
ATOM 721 N N . HIS A 1 92 ? -8.488 -2.622 -1.583 1.00 95.25 92 HIS A N 1
ATOM 722 C CA . HIS A 1 92 ? -9.045 -3.426 -2.665 1.00 95.25 92 HIS A CA 1
ATOM 723 C C . HIS A 1 92 ? -10.305 -4.171 -2.201 1.00 95.25 92 HIS A C 1
ATOM 725 O O . HIS A 1 92 ? -10.544 -4.329 -1.001 1.00 95.25 92 HIS A O 1
ATOM 731 N N . ALA A 1 93 ? -11.112 -4.637 -3.158 1.00 88.38 93 ALA A N 1
ATOM 732 C CA . ALA A 1 93 ? -12.345 -5.360 -2.874 1.00 88.38 93 ALA A CA 1
ATOM 733 C C . ALA A 1 93 ? -12.097 -6.541 -1.915 1.00 88.38 93 ALA A C 1
ATOM 735 O O . ALA A 1 93 ? -11.119 -7.278 -2.046 1.00 88.38 93 ALA A O 1
ATOM 736 N N . GLY A 1 94 ? -12.975 -6.686 -0.919 1.00 85.44 94 GLY A N 1
ATOM 737 C CA . GLY A 1 94 ? -12.850 -7.702 0.130 1.00 85.44 94 GLY A CA 1
ATOM 738 C C . GLY A 1 94 ? -11.797 -7.403 1.203 1.00 85.44 94 GLY A C 1
ATOM 739 O O . GLY A 1 94 ? -11.532 -8.272 2.026 1.00 85.44 94 GLY A O 1
ATOM 740 N N . SER A 1 95 ? -11.183 -6.213 1.205 1.00 88.44 95 SER A N 1
ATOM 741 C CA . SER A 1 95 ? -10.219 -5.753 2.222 1.00 88.44 95 SER A CA 1
ATOM 742 C C . SER A 1 95 ? -8.990 -6.656 2.416 1.00 88.44 95 SER A C 1
ATOM 744 O O . SER A 1 95 ? -8.281 -6.528 3.410 1.00 88.44 95 SER A O 1
ATOM 746 N N . LYS A 1 96 ? -8.690 -7.539 1.452 1.00 92.88 96 LYS A N 1
ATOM 747 C CA . LYS A 1 96 ? -7.520 -8.437 1.500 1.00 92.88 96 LYS A CA 1
ATOM 748 C C . LYS A 1 96 ? -6.207 -7.728 1.153 1.00 92.88 96 LYS A C 1
ATOM 750 O O . LYS A 1 96 ? -5.139 -8.252 1.456 1.00 92.88 96 LYS A O 1
ATOM 755 N N . ILE A 1 97 ? -6.275 -6.553 0.519 1.00 97.62 97 ILE A N 1
ATOM 756 C CA . ILE A 1 97 ? -5.118 -5.714 0.182 1.00 97.62 97 ILE A CA 1
ATOM 757 C C . ILE A 1 97 ? -5.406 -4.274 0.609 1.00 97.62 97 ILE A C 1
ATOM 759 O O . ILE A 1 97 ? -6.435 -3.708 0.230 1.00 97.62 97 ILE A O 1
ATOM 763 N N . GLY A 1 98 ? -4.474 -3.676 1.349 1.00 97.88 98 GLY A N 1
ATOM 764 C CA . GLY A 1 98 ? -4.498 -2.268 1.728 1.00 97.88 98 GLY A CA 1
ATOM 765 C C . GLY A 1 98 ? -3.187 -1.570 1.397 1.00 97.88 98 GLY A C 1
ATOM 766 O O . GLY A 1 98 ? -2.110 -2.130 1.593 1.00 97.88 98 GLY A O 1
ATOM 767 N N . VAL A 1 99 ? -3.279 -0.343 0.891 1.00 98.56 99 VAL A N 1
ATOM 768 C CA . VAL A 1 99 ? -2.126 0.444 0.443 1.00 98.56 99 VAL A CA 1
ATOM 769 C C . VAL A 1 99 ? -2.174 1.859 0.999 1.00 98.56 99 VAL A C 1
ATOM 771 O O . VAL A 1 99 ? -3.233 2.487 0.982 1.00 98.56 99 VAL A O 1
ATOM 774 N N . LEU A 1 100 ? -1.011 2.369 1.420 1.00 98.44 100 LEU A N 1
ATOM 775 C CA . LEU A 1 100 ? -0.748 3.804 1.551 1.00 98.44 100 LEU A CA 1
ATOM 776 C C . LEU A 1 100 ? 0.404 4.201 0.634 1.00 98.44 100 LEU A C 1
ATOM 778 O O . LEU A 1 100 ? 1.385 3.470 0.504 1.00 98.44 100 LEU A O 1
ATOM 782 N N . VAL A 1 101 ? 0.313 5.398 0.068 1.00 98.50 101 VAL A N 1
ATOM 783 C CA . VAL A 1 101 ? 1.394 6.053 -0.671 1.00 98.50 101 VAL A CA 1
ATOM 784 C C . VAL A 1 101 ? 1.531 7.469 -0.138 1.00 98.50 101 VAL A C 1
ATOM 786 O O . VAL A 1 101 ? 0.537 8.185 -0.035 1.00 98.50 101 VAL A O 1
ATOM 789 N N . LEU A 1 102 ? 2.748 7.873 0.214 1.00 98.25 102 LEU A N 1
ATOM 790 C CA . LEU A 1 102 ? 3.072 9.256 0.534 1.00 98.25 102 LEU A CA 1
ATOM 791 C C . LEU A 1 102 ? 3.708 9.898 -0.694 1.00 98.25 102 LEU A C 1
ATOM 793 O O . LEU A 1 102 ? 4.663 9.361 -1.254 1.00 98.25 102 LEU A O 1
ATOM 797 N N . LEU A 1 103 ? 3.186 11.052 -1.082 1.00 98.25 103 LEU A N 1
ATOM 798 C CA . LEU A 1 103 ? 3.723 11.876 -2.151 1.00 98.25 103 LEU A CA 1
ATOM 799 C C . LEU A 1 103 ? 3.998 13.284 -1.632 1.00 98.25 103 LEU A C 1
ATOM 801 O O . LEU A 1 103 ? 3.301 13.753 -0.732 1.00 98.25 103 LEU A O 1
ATOM 805 N N . THR A 1 104 ? 4.962 13.968 -2.233 1.00 97.81 104 THR A N 1
ATOM 806 C CA . THR A 1 104 ? 5.194 15.404 -2.043 1.00 97.81 104 THR A CA 1
ATOM 807 C C . THR A 1 104 ? 4.928 16.142 -3.342 1.00 97.81 104 THR A C 1
ATOM 809 O O . THR A 1 104 ? 5.176 15.605 -4.417 1.00 97.81 104 THR A O 1
ATOM 812 N N . ASP A 1 105 ? 4.432 17.372 -3.266 1.00 97.44 105 ASP A N 1
ATOM 813 C CA . ASP A 1 105 ? 4.367 18.294 -4.394 1.00 97.44 105 ASP A CA 1
ATOM 814 C C . ASP A 1 105 ? 4.444 19.754 -3.917 1.00 97.44 105 ASP A C 1
ATOM 816 O O . ASP A 1 105 ? 3.439 20.313 -3.470 1.00 97.44 105 ASP A O 1
ATOM 820 N N . PRO A 1 106 ? 5.610 20.411 -4.056 1.00 95.50 106 PRO A N 1
ATOM 821 C CA . PRO A 1 106 ? 5.781 21.811 -3.672 1.00 95.50 106 PRO A CA 1
ATOM 822 C C . PRO A 1 106 ? 4.870 22.788 -4.427 1.00 95.50 106 PRO A C 1
ATOM 824 O O . PRO A 1 106 ? 4.645 23.896 -3.951 1.00 95.50 106 PRO A O 1
ATOM 827 N N . SER A 1 107 ? 4.355 22.408 -5.602 1.00 95.25 107 SER A N 1
ATOM 828 C CA . SER A 1 107 ? 3.484 23.279 -6.403 1.00 95.25 107 SER A CA 1
ATOM 829 C C . SER A 1 107 ? 2.016 23.255 -5.974 1.00 95.25 107 SER A C 1
ATOM 831 O O . SER A 1 107 ? 1.233 24.079 -6.447 1.00 95.25 107 SER A O 1
ATOM 833 N N . GLY A 1 108 ? 1.622 22.298 -5.126 1.00 93.19 108 GLY A N 1
ATOM 834 C CA . GLY A 1 108 ? 0.238 22.117 -4.687 1.00 93.19 108 GLY A CA 1
ATOM 835 C C . GLY A 1 1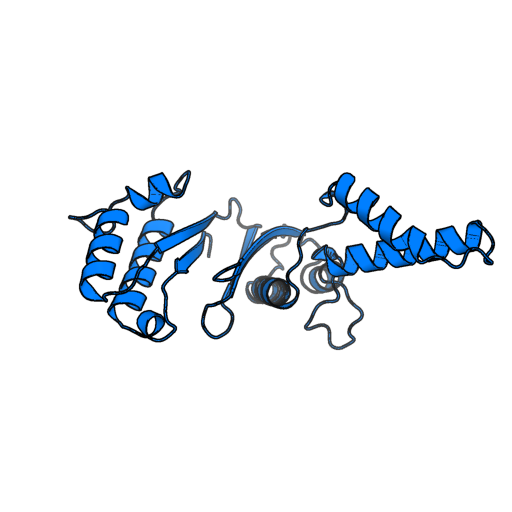08 ? -0.726 21.583 -5.757 1.00 93.19 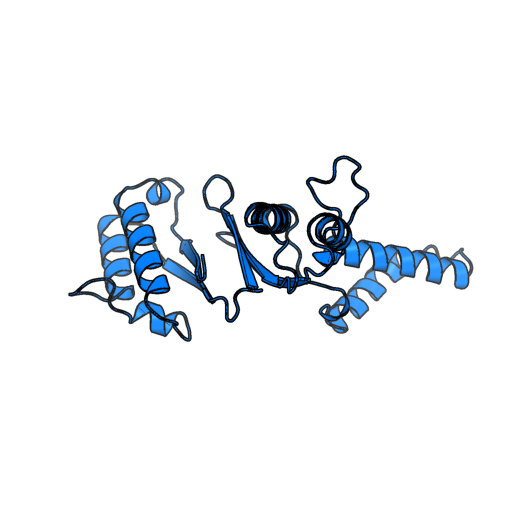108 GLY A C 1
ATOM 836 O O . GLY A 1 108 ? -1.932 21.542 -5.513 1.00 93.19 108 GLY A O 1
ATOM 837 N N . LYS A 1 109 ? -0.238 21.152 -6.930 1.00 95.38 109 LYS A N 1
ATOM 838 C CA . LYS A 1 109 ? -1.063 20.603 -8.025 1.00 95.38 109 LYS A CA 1
ATOM 839 C C . LYS A 1 109 ? -1.507 19.162 -7.778 1.00 95.38 109 LYS A C 1
ATOM 841 O O . LYS A 1 109 ? -2.498 18.714 -8.352 1.00 95.38 109 LYS A O 1
ATOM 846 N N . LEU A 1 110 ? -0.793 18.424 -6.933 1.00 95.75 110 LEU A N 1
ATOM 847 C CA . LEU A 1 110 ? -1.113 17.048 -6.585 1.00 95.75 110 LEU A CA 1
ATOM 848 C C . LEU A 1 110 ? -2.499 16.945 -5.935 1.00 95.75 110 LEU A C 1
ATOM 850 O O . LEU A 1 110 ? -2.754 17.464 -4.843 1.00 95.75 110 LEU A O 1
ATOM 854 N N . THR A 1 111 ? -3.397 16.194 -6.566 1.00 94.88 111 THR A N 1
ATOM 855 C CA . THR A 1 111 ? -4.750 15.953 -6.056 1.00 94.88 111 THR A CA 1
ATOM 856 C C . THR A 1 111 ? -4.820 14.677 -5.216 1.00 94.88 111 THR A C 1
ATOM 858 O O . THR A 1 111 ? -3.959 13.797 -5.283 1.00 94.88 111 THR A O 1
ATOM 861 N N . THR A 1 112 ? -5.870 14.570 -4.400 1.00 93.31 112 THR A N 1
ATOM 862 C CA . THR A 1 112 ? -6.162 13.344 -3.638 1.00 93.31 112 THR A CA 1
ATOM 863 C C . THR A 1 112 ? -6.471 12.170 -4.566 1.00 93.31 112 THR A C 1
ATOM 865 O O . THR A 1 112 ? -6.073 11.046 -4.268 1.00 93.31 112 THR A O 1
ATOM 868 N N . ASP A 1 113 ? -7.116 12.432 -5.706 1.00 95.56 113 ASP A N 1
ATOM 869 C CA . ASP A 1 113 ? -7.418 11.404 -6.700 1.00 95.56 113 ASP A CA 1
ATOM 870 C C . ASP A 1 113 ? -6.139 10.847 -7.319 1.00 95.56 113 ASP A C 1
ATOM 872 O O . ASP A 1 113 ? -5.940 9.640 -7.270 1.00 95.56 113 ASP A O 1
ATOM 876 N N . THR A 1 114 ? -5.206 11.696 -7.764 1.00 96.69 114 THR A N 1
ATOM 877 C CA . THR A 1 114 ? -3.907 11.243 -8.291 1.00 96.69 114 THR A CA 1
ATOM 878 C C . THR A 1 114 ? -3.170 10.353 -7.283 1.00 96.69 114 THR A C 1
ATOM 880 O O . THR A 1 114 ? -2.673 9.284 -7.636 1.00 96.69 114 THR A O 1
ATOM 883 N N . ALA A 1 115 ? -3.148 10.744 -6.004 1.00 97.25 115 ALA A N 1
ATOM 884 C CA . ALA A 1 115 ? -2.533 9.944 -4.945 1.00 97.25 115 ALA A CA 1
ATOM 885 C C . ALA A 1 115 ? -3.240 8.586 -4.746 1.00 97.25 115 ALA A C 1
ATOM 887 O O . ALA A 1 115 ? -2.586 7.555 -4.572 1.00 97.25 115 ALA A O 1
ATOM 888 N N . LYS A 1 116 ? -4.578 8.565 -4.802 1.00 97.44 116 LYS A N 1
ATOM 889 C CA . LYS A 1 116 ? -5.386 7.339 -4.736 1.00 97.44 116 LYS A CA 1
ATOM 890 C C . LYS A 1 116 ? -5.133 6.426 -5.935 1.00 97.44 116 LYS A C 1
ATOM 892 O O . LYS A 1 116 ? -5.048 5.215 -5.760 1.00 97.44 116 LYS A O 1
ATOM 897 N N . GLU A 1 117 ? -4.992 6.966 -7.139 1.00 97.88 117 GLU A N 1
ATOM 898 C CA . GLU A 1 117 ? -4.733 6.168 -8.340 1.00 97.88 117 GLU A CA 1
ATOM 899 C C . GLU A 1 117 ? -3.362 5.488 -8.309 1.00 97.88 117 GLU A C 1
ATOM 901 O O . GLU A 1 117 ? -3.243 4.333 -8.716 1.00 97.88 117 GLU A O 1
ATOM 906 N N . ILE A 1 118 ? -2.349 6.146 -7.742 1.00 98.50 118 ILE A N 1
ATOM 907 C CA . ILE A 1 118 ? -1.048 5.514 -7.492 1.00 98.50 118 ILE A CA 1
ATOM 908 C C . ILE A 1 118 ? -1.178 4.422 -6.422 1.00 98.50 118 ILE A C 1
ATOM 910 O O . ILE A 1 118 ? -0.628 3.336 -6.589 1.00 98.50 118 ILE A O 1
ATOM 914 N N . ALA A 1 119 ? -1.967 4.637 -5.365 1.00 98.56 119 ALA A N 1
ATOM 915 C CA . ALA A 1 119 ? -2.243 3.581 -4.387 1.00 98.56 119 ALA A CA 1
ATOM 916 C C . ALA A 1 119 ? -2.969 2.369 -5.013 1.00 98.56 119 ALA A C 1
ATOM 918 O O . ALA A 1 119 ? -2.659 1.224 -4.682 1.00 98.56 119 ALA A O 1
ATOM 919 N N . MET A 1 120 ? -3.889 2.596 -5.959 1.00 98.31 120 MET A N 1
ATOM 920 C CA . MET A 1 120 ? -4.525 1.526 -6.740 1.00 98.31 120 MET A CA 1
ATOM 921 C C . MET A 1 120 ? -3.510 0.761 -7.592 1.00 98.31 120 MET A C 1
ATOM 923 O O . MET A 1 120 ? -3.553 -0.467 -7.634 1.00 98.31 120 MET A O 1
ATOM 927 N N . HIS A 1 121 ? -2.590 1.475 -8.244 1.00 98.75 121 HIS A N 1
ATOM 928 C CA . HIS A 1 121 ? -1.512 0.861 -9.012 1.00 98.75 121 HIS A CA 1
ATOM 929 C C . HIS A 1 121 ? -0.655 -0.050 -8.132 1.00 98.75 121 HIS A C 1
ATOM 931 O O . HIS A 1 121 ? -0.475 -1.218 -8.458 1.00 98.75 121 HIS A O 1
ATOM 937 N N . VAL A 1 122 ? -0.182 0.452 -6.988 1.00 98.75 122 VAL A N 1
ATOM 938 C CA . VAL A 1 122 ? 0.619 -0.333 -6.036 1.00 98.75 122 VAL A CA 1
ATOM 939 C C . VAL A 1 122 ? -0.136 -1.588 -5.593 1.00 98.75 122 VAL A C 1
ATOM 941 O O . VAL A 1 122 ? 0.452 -2.666 -5.524 1.00 98.75 122 VAL A O 1
ATOM 944 N N . ALA A 1 123 ? -1.444 -1.484 -5.333 1.00 98.25 123 ALA A N 1
ATOM 945 C CA . ALA A 1 123 ? -2.256 -2.634 -4.942 1.00 98.25 123 ALA A CA 1
ATOM 946 C C . ALA A 1 123 ? -2.261 -3.736 -6.013 1.00 98.25 123 ALA A C 1
ATOM 948 O O . ALA A 1 123 ? -2.128 -4.910 -5.656 1.00 98.25 123 ALA A O 1
ATOM 949 N N . ALA A 1 124 ? -2.380 -3.344 -7.286 1.00 97.38 124 ALA A N 1
ATOM 950 C CA . ALA A 1 124 ? -2.449 -4.239 -8.437 1.00 97.38 124 ALA A CA 1
ATOM 951 C C . ALA A 1 124 ? -1.082 -4.815 -8.842 1.00 97.38 124 ALA A C 1
ATOM 953 O O . ALA A 1 124 ? -0.975 -6.015 -9.077 1.00 97.38 124 ALA A O 1
ATOM 954 N N . MET A 1 125 ? -0.046 -3.976 -8.902 1.00 98.00 125 MET A N 1
ATOM 955 C CA . MET A 1 125 ? 1.254 -4.331 -9.486 1.00 98.00 125 MET A CA 1
ATOM 956 C C . MET A 1 125 ? 2.276 -4.840 -8.470 1.00 98.00 125 MET A C 1
ATOM 958 O O . MET A 1 125 ? 3.309 -5.368 -8.866 1.00 98.00 125 MET A O 1
ATOM 962 N N . ASN A 1 126 ? 1.999 -4.698 -7.169 1.00 97.69 126 ASN A N 1
ATOM 963 C CA . ASN A 1 126 ? 2.844 -5.198 -6.083 1.00 97.69 126 ASN A CA 1
ATOM 964 C C . ASN A 1 126 ? 4.353 -4.881 -6.263 1.00 97.69 126 ASN A C 1
ATOM 966 O O . ASN A 1 126 ? 5.177 -5.802 -6.220 1.00 97.69 126 ASN A O 1
ATOM 970 N N . PRO A 1 127 ? 4.734 -3.605 -6.489 1.00 98.44 127 PRO A N 1
ATOM 971 C CA . PRO A 1 127 ? 6.141 -3.221 -6.548 1.00 98.44 127 PRO A CA 1
ATOM 972 C C . PRO A 1 127 ? 6.853 -3.584 -5.244 1.00 98.44 127 PRO A C 1
ATOM 974 O O . PRO A 1 127 ? 6.276 -3.500 -4.157 1.00 98.44 127 PRO A O 1
ATOM 977 N N . ARG A 1 128 ? 8.127 -3.960 -5.357 1.00 98.00 128 ARG A N 1
ATOM 978 C CA . ARG A 1 128 ? 8.987 -4.295 -4.210 1.00 98.00 128 ARG A CA 1
ATOM 979 C C . ARG A 1 128 ? 9.831 -3.110 -3.756 1.00 98.00 128 ARG A C 1
ATOM 981 O O . ARG A 1 128 ? 10.160 -3.022 -2.580 1.00 98.00 128 ARG A O 1
ATOM 988 N N . TYR A 1 129 ? 10.149 -2.212 -4.683 1.00 98.62 129 TYR A N 1
ATOM 989 C CA . TYR A 1 129 ? 10.996 -1.044 -4.468 1.00 98.62 129 TYR A CA 1
ATOM 990 C C . TYR A 1 129 ? 10.333 0.190 -5.067 1.00 98.62 129 TYR A C 1
ATOM 992 O O . TYR A 1 129 ? 9.480 0.077 -5.953 1.00 98.62 129 TYR A O 1
ATOM 1000 N N . LEU A 1 130 ? 10.717 1.384 -4.618 1.00 98.62 130 LEU A N 1
ATOM 1001 C CA . LEU A 1 130 ? 10.220 2.607 -5.241 1.00 98.62 130 LEU A CA 1
ATOM 1002 C C . LEU A 1 130 ? 10.915 2.870 -6.582 1.00 98.62 130 LEU A C 1
ATOM 1004 O O . LEU A 1 130 ? 10.254 3.170 -7.575 1.00 98.62 130 LEU A O 1
ATOM 1008 N N . LYS A 1 131 ? 12.242 2.725 -6.607 1.00 98.06 131 LYS A N 1
ATOM 1009 C CA . LYS A 1 131 ? 13.139 3.115 -7.708 1.00 98.06 131 LYS A CA 1
ATOM 1010 C C . LYS A 1 131 ? 14.384 2.222 -7.749 1.00 98.06 131 LYS A C 1
ATOM 1012 O O . LYS A 1 131 ? 14.647 1.505 -6.783 1.00 98.06 131 LYS A O 1
ATOM 1017 N N . ARG A 1 132 ? 15.151 2.261 -8.847 1.00 97.44 132 ARG A N 1
ATOM 1018 C CA . ARG A 1 132 ? 16.326 1.385 -9.062 1.00 97.44 132 ARG A CA 1
ATOM 1019 C C . ARG A 1 132 ? 17.354 1.484 -7.953 1.00 97.44 132 ARG A C 1
ATOM 1021 O O . ARG A 1 132 ? 17.936 0.479 -7.568 1.00 97.44 132 ARG A O 1
ATOM 1028 N N . GLU A 1 133 ? 17.566 2.695 -7.449 1.00 97.19 133 GLU A N 1
ATOM 1029 C CA . GLU A 1 133 ? 18.586 2.986 -6.444 1.00 97.19 133 GLU A CA 1
ATOM 1030 C C . GLU A 1 133 ? 18.286 2.321 -5.094 1.00 97.19 133 GLU A C 1
ATOM 1032 O O . GLU A 1 133 ? 19.169 2.228 -4.248 1.00 97.19 133 GLU A O 1
ATOM 1037 N N . GLU A 1 134 ? 17.051 1.860 -4.884 1.00 97.75 134 GLU A N 1
ATOM 1038 C CA . GLU A 1 134 ? 16.639 1.136 -3.680 1.00 97.75 134 GLU A CA 1
ATOM 1039 C C . GLU A 1 134 ? 16.733 -0.384 -3.832 1.00 97.75 134 GLU A C 1
ATOM 1041 O O . GLU A 1 134 ? 16.505 -1.104 -2.860 1.00 97.75 134 GLU A O 1
ATOM 1046 N N . VAL A 1 135 ? 17.053 -0.895 -5.026 1.00 98.06 135 VAL A N 1
ATOM 1047 C CA . VAL A 1 135 ? 17.204 -2.336 -5.233 1.00 98.06 135 VAL A CA 1
ATOM 1048 C C . VAL A 1 135 ? 18.567 -2.779 -4.687 1.00 98.06 135 VAL A C 1
ATOM 1050 O O . VAL A 1 135 ? 19.591 -2.277 -5.155 1.00 98.06 135 VAL A O 1
ATOM 1053 N N . PRO A 1 136 ? 18.623 -3.726 -3.728 1.00 98.38 136 PRO A N 1
ATOM 1054 C CA . PRO A 1 136 ? 19.886 -4.177 -3.157 1.00 98.38 136 PRO A CA 1
ATOM 1055 C C . PRO A 1 136 ? 20.826 -4.761 -4.212 1.00 98.38 136 PRO A C 1
ATOM 1057 O O . PRO A 1 136 ? 20.397 -5.465 -5.134 1.00 98.38 136 PRO A O 1
ATOM 1060 N N . ALA A 1 137 ? 22.125 -4.514 -4.047 1.00 97.38 137 ALA A N 1
ATOM 1061 C CA . ALA A 1 137 ? 23.142 -4.984 -4.980 1.00 97.38 137 ALA A CA 1
ATOM 1062 C C . ALA A 1 137 ? 23.131 -6.516 -5.114 1.00 97.38 137 ALA A C 1
ATOM 1064 O O . ALA A 1 137 ? 23.302 -7.024 -6.221 1.00 97.38 137 ALA A O 1
ATOM 1065 N N . GLU A 1 138 ? 22.858 -7.255 -4.031 1.00 97.81 138 GLU A N 1
ATOM 1066 C CA . GLU A 1 138 ? 22.744 -8.714 -4.084 1.00 97.81 138 GLU A CA 1
ATOM 1067 C C . GLU A 1 138 ? 21.557 -9.199 -4.929 1.00 97.81 138 GLU A C 1
ATOM 1069 O O . GLU A 1 138 ? 21.663 -10.218 -5.612 1.00 97.81 138 GLU A O 1
ATOM 1074 N N . VAL A 1 139 ? 20.444 -8.456 -4.949 1.00 98.06 139 VAL A N 1
ATOM 1075 C CA . VAL A 1 139 ? 19.272 -8.787 -5.773 1.00 98.06 139 VAL A CA 1
ATOM 1076 C C . VAL A 1 139 ? 19.609 -8.597 -7.246 1.00 98.06 139 VAL A C 1
ATOM 1078 O O . VAL A 1 139 ? 19.311 -9.470 -8.059 1.00 98.06 139 VAL A O 1
ATOM 1081 N N . ILE A 1 140 ? 20.290 -7.501 -7.587 1.00 97.25 140 ILE A N 1
ATOM 1082 C CA . ILE A 1 140 ? 20.734 -7.236 -8.959 1.00 97.25 140 ILE A CA 1
ATOM 1083 C C . ILE A 1 140 ? 21.797 -8.231 -9.414 1.00 97.25 140 ILE A C 1
ATOM 1085 O O . ILE A 1 140 ? 21.731 -8.705 -10.545 1.00 97.25 140 ILE A O 1
ATOM 1089 N N . ALA A 1 141 ? 22.759 -8.574 -8.556 1.00 97.00 141 ALA A N 1
ATOM 1090 C CA . ALA A 1 141 ? 23.783 -9.563 -8.875 1.00 97.00 141 ALA A CA 1
ATOM 1091 C C . ALA A 1 141 ? 23.155 -10.930 -9.174 1.00 97.00 141 ALA A C 1
ATOM 1093 O O . ALA A 1 141 ? 23.455 -11.533 -10.205 1.00 97.00 141 ALA A O 1
ATOM 1094 N N . LYS A 1 142 ? 22.220 -11.367 -8.322 1.00 97.69 142 LYS A N 1
ATOM 1095 C CA . LYS A 1 142 ? 21.486 -12.620 -8.506 1.00 97.69 142 LYS A CA 1
ATOM 1096 C C . LYS A 1 142 ? 20.631 -12.607 -9.772 1.00 97.69 142 LYS A C 1
ATOM 1098 O O . LYS A 1 142 ? 20.656 -13.565 -10.537 1.00 97.69 142 LYS A O 1
ATOM 1103 N N . GLU A 1 143 ? 19.908 -11.521 -10.032 1.00 97.44 143 GLU A N 1
ATOM 1104 C CA . GLU A 1 143 ? 19.118 -11.392 -11.259 1.00 97.44 143 GLU A CA 1
ATOM 1105 C C . GLU A 1 143 ? 20.016 -11.396 -12.505 1.00 97.44 143 GLU A C 1
ATOM 1107 O O . GLU A 1 143 ? 19.717 -12.061 -13.495 1.00 97.44 143 GLU A O 1
ATOM 1112 N N . LYS A 1 144 ? 21.166 -10.714 -12.453 1.00 96.44 144 LYS A N 1
ATOM 1113 C CA . LYS A 1 144 ? 22.146 -10.705 -13.543 1.00 96.44 144 LYS A CA 1
ATOM 1114 C C . LYS A 1 144 ? 22.677 -12.107 -13.831 1.00 96.44 144 LYS A C 1
ATOM 1116 O O . LYS A 1 144 ? 22.794 -12.460 -15.002 1.00 96.44 144 LYS A O 1
ATO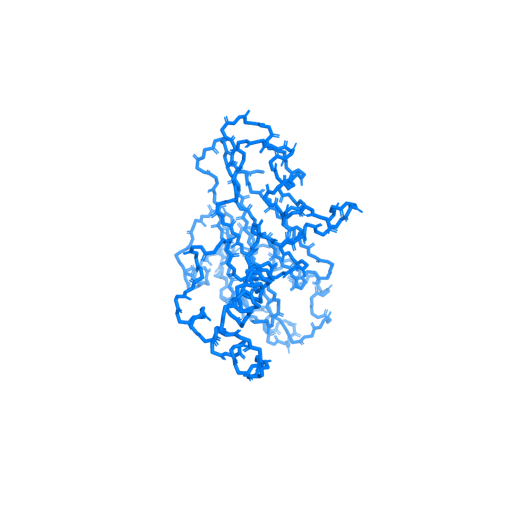M 1121 N N . GLU A 1 145 ? 22.978 -12.898 -12.804 1.00 96.50 145 GLU A N 1
ATOM 1122 C CA . GLU A 1 145 ? 23.397 -14.297 -12.944 1.00 96.50 145 GLU A CA 1
ATOM 1123 C C . GLU A 1 145 ? 22.310 -15.135 -13.633 1.00 96.50 145 GLU A C 1
ATOM 1125 O O . GLU A 1 145 ? 22.574 -15.758 -14.664 1.00 96.50 145 GLU A O 1
ATOM 1130 N N . ILE A 1 146 ? 21.069 -15.058 -13.132 1.00 96.12 146 ILE A N 1
ATOM 1131 C CA . ILE A 1 146 ? 19.908 -15.764 -13.694 1.00 96.12 146 ILE A CA 1
ATOM 1132 C C . ILE A 1 146 ? 19.730 -15.413 -15.174 1.00 96.12 146 ILE A C 1
ATOM 1134 O O . ILE A 1 146 ? 19.613 -16.296 -16.022 1.00 96.12 146 ILE A O 1
ATOM 1138 N N . GLN A 1 147 ? 19.742 -14.123 -15.514 1.00 96.19 147 GLN A N 1
ATOM 1139 C CA . GLN A 1 147 ? 19.542 -13.679 -16.890 1.00 96.19 147 GLN A CA 1
ATOM 1140 C C . GLN A 1 147 ? 20.726 -14.037 -17.797 1.00 96.19 147 GLN A C 1
ATOM 1142 O O . GLN A 1 147 ? 20.501 -14.395 -18.955 1.00 96.19 147 GLN A O 1
ATOM 1147 N N . SER A 1 148 ? 21.961 -14.003 -17.286 1.00 94.25 148 SER A N 1
ATOM 1148 C CA . SER A 1 148 ? 23.163 -14.383 -18.045 1.00 94.25 148 SER A CA 1
ATOM 1149 C C . SER A 1 148 ? 23.145 -15.861 -18.432 1.00 94.25 148 SER A C 1
ATOM 1151 O O . SER A 1 148 ? 23.484 -16.197 -19.563 1.00 94.25 148 SER A O 1
ATOM 1153 N N . ALA A 1 149 ? 22.652 -16.734 -17.546 1.00 94.06 149 ALA A N 1
ATOM 1154 C CA . ALA A 1 149 ? 22.518 -18.168 -17.813 1.00 94.06 149 ALA A CA 1
ATOM 1155 C C . ALA A 1 149 ? 21.539 -18.500 -18.959 1.00 94.06 149 ALA A C 1
ATOM 1157 O O . ALA A 1 149 ? 21.564 -19.603 -19.499 1.00 94.06 149 ALA A O 1
ATOM 1158 N N . THR A 1 150 ? 20.683 -17.551 -19.353 1.00 92.62 150 THR A N 1
ATOM 1159 C CA . THR A 1 150 ? 19.709 -17.723 -20.447 1.00 92.62 150 THR A CA 1
ATOM 1160 C C . THR A 1 150 ? 20.184 -17.166 -21.794 1.00 92.62 150 THR A C 1
ATOM 1162 O O . THR A 1 150 ? 19.417 -17.170 -22.760 1.00 92.62 150 THR A O 1
ATOM 1165 N N . LEU A 1 151 ? 21.403 -16.620 -21.868 1.00 92.81 151 LEU A N 1
ATOM 1166 C CA . LEU A 1 151 ? 21.929 -16.016 -23.090 1.00 92.81 151 LEU A CA 1
ATOM 1167 C C . LEU A 1 151 ? 22.430 -17.083 -24.069 1.00 92.81 151 LEU A C 1
ATOM 1169 O O . LEU A 1 151 ? 23.028 -18.084 -23.686 1.00 92.81 151 LEU A O 1
ATOM 1173 N N . ASP A 1 152 ? 22.205 -16.838 -25.359 1.00 91.69 152 ASP A N 1
ATOM 1174 C CA . ASP A 1 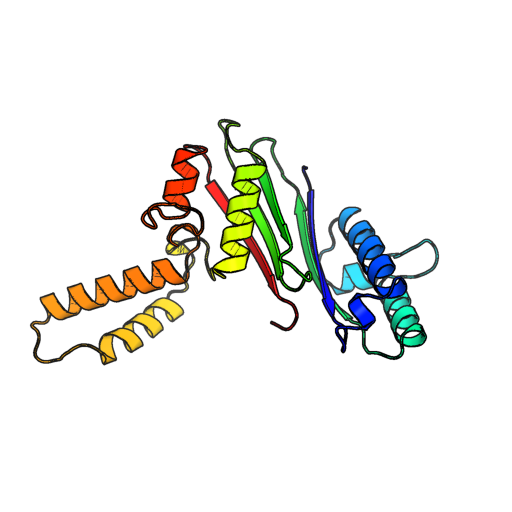152 ? 22.740 -17.681 -26.426 1.00 91.69 152 ASP A CA 1
ATOM 1175 C C . ASP A 1 152 ? 24.239 -17.411 -26.597 1.00 91.69 152 ASP A C 1
ATOM 1177 O O . ASP A 1 152 ? 24.638 -16.344 -27.079 1.00 91.69 152 ASP A O 1
ATOM 1181 N N . SER A 1 153 ? 25.056 -18.396 -26.224 1.00 88.44 153 SER A N 1
ATOM 1182 C CA . SER A 1 153 ? 26.518 -18.332 -26.286 1.00 88.44 153 SER A CA 1
ATOM 1183 C C . SER A 1 153 ? 27.066 -18.165 -27.705 1.00 88.44 153 SER A C 1
ATOM 1185 O O . SER A 1 153 ? 28.224 -17.787 -27.866 1.00 88.44 153 SER A O 1
ATOM 1187 N N . LYS A 1 154 ? 26.246 -18.391 -28.742 1.00 93.5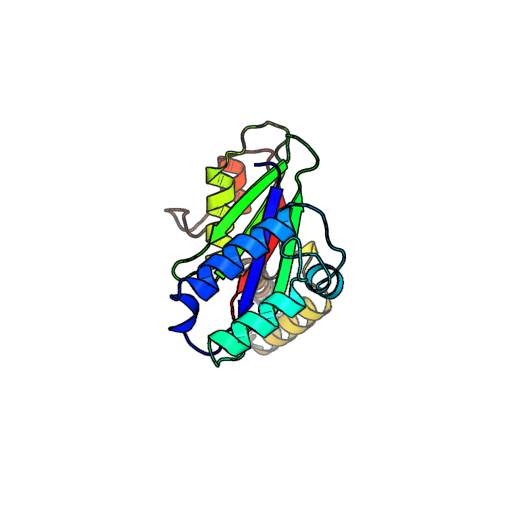0 154 LYS A N 1
ATOM 1188 C CA . LYS A 1 154 ? 26.629 -18.178 -30.145 1.00 93.50 154 LYS A CA 1
ATOM 1189 C C . LYS A 1 154 ? 26.630 -16.705 -30.555 1.00 93.50 154 LYS A C 1
ATOM 1191 O O . LYS A 1 154 ? 27.154 -16.373 -31.617 1.00 93.50 154 LYS A O 1
ATOM 1196 N N . LYS A 1 155 ? 26.028 -15.811 -29.764 1.00 93.44 155 LYS A N 1
ATOM 1197 C CA . LYS A 1 155 ? 25.988 -14.372 -30.071 1.00 93.44 155 LYS A CA 1
ATOM 1198 C C . LYS A 1 155 ? 27.297 -13.686 -29.663 1.00 93.44 155 LYS A C 1
ATOM 1200 O O . LYS A 1 155 ? 27.863 -14.056 -28.638 1.00 93.44 155 LYS A O 1
ATOM 1205 N N . PRO A 1 156 ? 27.756 -12.648 -30.387 1.00 95.88 156 PRO A N 1
ATOM 1206 C CA . PRO A 1 156 ? 28.923 -11.869 -29.974 1.00 95.88 156 PRO A CA 1
ATOM 1207 C C . PRO A 1 156 ? 28.761 -11.270 -28.562 1.00 95.88 156 PRO A C 1
ATOM 1209 O O . PRO A 1 156 ? 27.635 -10.898 -28.209 1.00 95.88 156 PRO A O 1
ATOM 1212 N N . PRO A 1 157 ? 29.847 -11.109 -27.777 1.00 93.62 157 PRO A N 1
ATOM 1213 C CA . PRO A 1 157 ? 29.787 -10.578 -26.409 1.00 93.62 157 PRO A CA 1
ATOM 1214 C C . PRO A 1 157 ? 29.027 -9.250 -26.286 1.00 93.62 157 PRO A C 1
ATOM 1216 O O . PRO A 1 157 ? 28.150 -9.117 -25.438 1.00 93.62 157 PRO A O 1
ATOM 1219 N N . GLU A 1 158 ? 29.250 -8.308 -27.206 1.00 94.81 158 GLU A N 1
ATOM 1220 C CA . GLU A 1 158 ? 28.546 -7.015 -27.219 1.00 94.81 158 GLU A CA 1
ATOM 1221 C C . GLU A 1 158 ? 27.022 -7.157 -27.373 1.00 94.81 158 GLU A C 1
ATOM 1223 O O . GLU A 1 158 ? 26.240 -6.374 -26.828 1.00 94.81 158 GLU A O 1
ATOM 1228 N N . ILE A 1 159 ? 26.570 -8.162 -28.129 1.00 95.06 159 ILE A N 1
ATOM 1229 C CA . ILE A 1 159 ? 25.143 -8.445 -28.308 1.00 95.06 159 ILE A CA 1
ATOM 1230 C C . ILE A 1 159 ? 24.573 -9.093 -27.045 1.00 95.06 159 ILE A C 1
ATOM 1232 O O . ILE A 1 159 ? 23.457 -8.762 -26.644 1.00 95.06 159 ILE A O 1
ATOM 1236 N N . GLN A 1 160 ? 25.329 -9.983 -26.400 1.00 93.44 160 GLN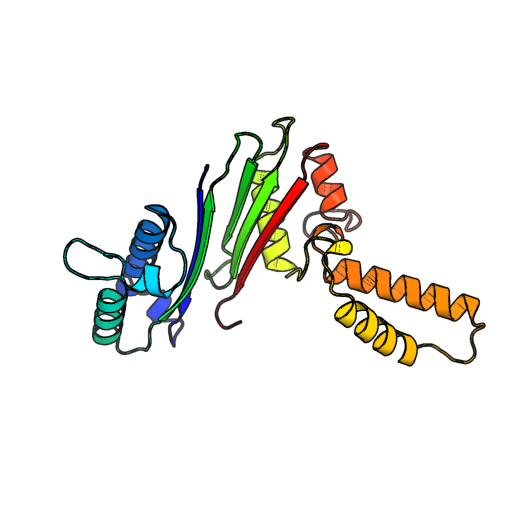 A N 1
ATOM 1237 C CA . GLN A 1 160 ? 24.937 -10.592 -25.129 1.00 93.44 160 GLN A CA 1
ATOM 1238 C C . GLN A 1 160 ? 24.765 -9.531 -24.031 1.00 93.44 160 GLN A C 1
ATOM 1240 O O . GLN A 1 160 ? 23.742 -9.531 -23.344 1.00 93.44 160 GLN A O 1
ATOM 1245 N N . GLU A 1 161 ? 25.691 -8.574 -23.926 1.00 94.56 161 GLU A N 1
ATOM 1246 C CA . GLU A 1 161 ? 25.601 -7.463 -22.970 1.00 94.56 161 GLU A CA 1
ATOM 1247 C C . GLU A 1 161 ? 24.376 -6.578 -23.213 1.00 94.56 161 GLU A C 1
ATOM 1249 O O . GLU A 1 161 ? 23.647 -6.260 -22.270 1.00 94.56 161 GLU A O 1
ATOM 1254 N N . LYS A 1 162 ? 24.083 -6.230 -24.474 1.00 96.38 162 LYS A N 1
ATOM 1255 C CA . LYS A 1 162 ? 22.874 -5.463 -24.824 1.00 96.38 162 LYS A CA 1
ATOM 1256 C C . LYS A 1 162 ? 21.591 -6.209 -24.451 1.00 96.38 162 LYS A C 1
ATOM 1258 O O . LYS A 1 162 ? 20.658 -5.599 -23.925 1.00 96.38 162 LYS A O 1
ATOM 1263 N N . ILE A 1 163 ? 21.536 -7.521 -24.691 1.00 95.69 163 ILE A N 1
ATOM 1264 C CA . ILE A 1 163 ? 20.384 -8.355 -24.313 1.00 95.69 163 ILE A CA 1
ATOM 1265 C C . ILE A 1 163 ? 20.227 -8.391 -22.790 1.00 95.69 163 ILE A C 1
ATOM 1267 O O . ILE A 1 163 ? 19.117 -8.214 -22.283 1.00 95.69 163 ILE A O 1
ATOM 1271 N N . LEU A 1 164 ? 21.325 -8.590 -22.060 1.00 96.50 164 LEU A N 1
ATOM 1272 C CA . LEU A 1 164 ? 21.326 -8.615 -20.601 1.00 96.50 164 LEU A CA 1
ATOM 1273 C C . LEU A 1 164 ? 20.863 -7.277 -20.015 1.00 96.50 164 LEU A C 1
ATOM 1275 O O . LEU A 1 164 ? 20.007 -7.262 -19.134 1.00 96.50 164 LEU A O 1
ATOM 1279 N N . ALA A 1 165 ? 21.349 -6.153 -20.547 1.00 96.38 165 ALA A N 1
ATOM 1280 C CA . ALA A 1 165 ? 20.905 -4.822 -20.144 1.00 96.38 165 ALA A CA 1
ATOM 1281 C C . ALA A 1 165 ? 19.394 -4.626 -20.369 1.00 96.38 165 ALA A C 1
ATOM 1283 O O . ALA A 1 165 ? 18.700 -4.112 -19.494 1.00 96.38 165 ALA A O 1
ATOM 1284 N N . GLY A 1 166 ? 18.858 -5.089 -21.505 1.00 97.50 166 GLY A N 1
ATOM 1285 C CA . GLY A 1 166 ? 17.417 -5.072 -21.776 1.00 97.50 166 GLY A CA 1
ATOM 1286 C C . GLY A 1 166 ? 16.606 -5.908 -20.779 1.00 97.50 166 GLY A C 1
ATOM 1287 O O . GLY A 1 166 ? 15.575 -5.452 -20.287 1.00 97.50 166 GLY A O 1
ATOM 1288 N N . LYS A 1 167 ? 17.093 -7.104 -20.426 1.00 97.38 167 LYS A N 1
ATOM 1289 C CA . LYS A 1 167 ? 16.469 -7.982 -19.421 1.00 97.38 167 LYS A CA 1
ATOM 1290 C C . LYS A 1 167 ? 16.475 -7.360 -18.025 1.00 97.38 167 LYS A C 1
ATOM 1292 O O . LYS A 1 167 ? 15.447 -7.378 -17.357 1.00 97.38 167 LYS A O 1
ATOM 1297 N N . LEU A 1 168 ? 17.585 -6.744 -17.618 1.00 97.25 168 LEU A N 1
ATOM 1298 C CA . LEU A 1 168 ? 17.669 -6.023 -16.346 1.00 97.25 168 LEU A CA 1
ATOM 1299 C C . LEU A 1 168 ? 16.745 -4.798 -16.322 1.00 97.25 168 LEU A C 1
ATOM 1301 O O . LEU A 1 168 ? 16.064 -4.567 -15.331 1.00 97.25 168 LEU A O 1
ATOM 1305 N N . ASN A 1 169 ? 16.650 -4.046 -17.423 1.00 97.44 169 ASN A N 1
ATOM 1306 C CA . ASN A 1 169 ? 15.685 -2.949 -17.540 1.00 97.44 169 ASN A CA 1
ATOM 1307 C C . ASN A 1 169 ? 14.238 -3.438 -17.390 1.00 97.44 169 ASN A C 1
ATOM 1309 O O . ASN A 1 169 ? 13.446 -2.787 -16.715 1.00 97.44 169 ASN A O 1
ATOM 1313 N N . LYS A 1 170 ? 13.901 -4.595 -17.973 1.00 97.25 170 LYS A N 1
ATOM 1314 C CA . LYS A 1 170 ? 12.587 -5.218 -17.782 1.00 97.25 170 LYS A CA 1
ATOM 1315 C C . LYS A 1 170 ? 12.351 -5.591 -16.315 1.00 97.25 170 LYS A C 1
ATOM 1317 O O . LYS A 1 170 ? 11.288 -5.279 -15.794 1.00 97.25 170 LYS A O 1
ATOM 1322 N N . PHE A 1 171 ? 13.339 -6.191 -15.651 1.00 98.12 171 PHE A N 1
ATOM 1323 C CA . PHE A 1 171 ? 13.256 -6.516 -14.226 1.00 98.12 171 PHE A CA 1
ATOM 1324 C C . PHE A 1 171 ? 12.963 -5.274 -13.373 1.00 98.12 171 PHE A C 1
ATOM 1326 O O . PHE A 1 171 ? 12.032 -5.295 -12.571 1.00 98.12 171 PHE A O 1
ATOM 1333 N N . TYR A 1 172 ? 13.675 -4.162 -13.593 1.00 98.38 172 TYR A N 1
ATOM 1334 C CA . TYR A 1 172 ? 13.378 -2.896 -12.911 1.00 98.38 172 TYR A CA 1
ATOM 1335 C C . TYR A 1 172 ? 11.939 -2.425 -13.163 1.00 98.38 172 TYR A C 1
ATOM 1337 O O . TYR A 1 172 ? 11.243 -2.070 -12.214 1.00 98.38 172 TYR A O 1
ATOM 1345 N N . GLY A 1 173 ? 11.454 -2.511 -14.405 1.00 97.94 173 GLY A N 1
ATOM 1346 C CA . GLY A 1 173 ? 10.064 -2.200 -14.753 1.00 97.94 173 GLY A CA 1
ATOM 1347 C C . GLY A 1 173 ? 9.016 -3.111 -14.098 1.00 97.94 173 GLY A C 1
ATOM 1348 O O . GLY A 1 173 ? 7.849 -2.739 -14.033 1.00 97.94 173 GLY A O 1
ATOM 1349 N N . GLU A 1 174 ? 9.403 -4.284 -13.592 1.00 97.12 174 GLU A N 1
ATOM 1350 C CA . GLU A 1 174 ? 8.517 -5.189 -12.853 1.00 97.12 174 GLU A CA 1
ATOM 1351 C C . GLU A 1 174 ? 8.540 -4.923 -11.343 1.00 97.12 174 GLU A C 1
ATOM 1353 O O . GLU A 1 174 ? 7.503 -5.044 -10.690 1.00 97.12 174 GLU A O 1
ATOM 1358 N N . VAL A 1 175 ? 9.693 -4.551 -10.771 1.00 98.31 175 VAL A N 1
ATOM 1359 C CA . VAL A 1 175 ? 9.867 -4.470 -9.308 1.00 98.31 175 VAL A CA 1
ATOM 1360 C C . VAL A 1 175 ? 9.900 -3.051 -8.739 1.00 98.31 175 VAL A C 1
ATOM 1362 O O . VAL A 1 175 ? 9.660 -2.899 -7.538 1.00 98.31 175 VAL A O 1
ATOM 1365 N N . CYS A 1 176 ? 10.173 -2.027 -9.552 1.00 98.75 176 CYS A N 1
ATOM 1366 C CA . CYS A 1 176 ? 10.264 -0.628 -9.127 1.00 98.75 176 CYS A CA 1
ATOM 1367 C C . CYS A 1 176 ? 8.999 0.153 -9.504 1.00 98.75 176 CYS A C 1
ATOM 1369 O O . CYS A 1 176 ? 8.696 0.314 -10.685 1.00 98.75 176 CYS A O 1
ATOM 1371 N N . LEU A 1 177 ? 8.297 0.701 -8.508 1.00 98.81 177 LEU A N 1
ATOM 1372 C CA . LEU A 1 177 ? 7.049 1.448 -8.704 1.00 98.81 177 LEU A CA 1
ATOM 1373 C C . LEU A 1 177 ? 7.183 2.567 -9.745 1.00 98.81 177 LEU A C 1
ATOM 1375 O O . LEU A 1 177 ? 6.321 2.697 -10.605 1.00 98.81 177 LEU A O 1
ATOM 1379 N N . GLU A 1 178 ? 8.244 3.376 -9.687 1.00 98.62 178 GLU A N 1
ATOM 1380 C CA . GLU A 1 178 ? 8.414 4.505 -10.610 1.00 98.62 178 GLU A CA 1
ATOM 1381 C C . GLU A 1 178 ? 8.488 4.085 -12.085 1.00 98.62 178 GLU A C 1
ATOM 1383 O O . GLU A 1 178 ? 8.154 4.889 -12.954 1.00 98.62 178 GLU A O 1
ATOM 1388 N N . GLU A 1 179 ? 8.896 2.847 -12.366 1.00 98.38 179 GLU A N 1
ATOM 1389 C CA . GLU A 1 179 ? 9.135 2.334 -13.717 1.00 98.38 179 GLU A CA 1
ATOM 1390 C C . GLU A 1 179 ? 8.047 1.406 -14.235 1.00 98.38 179 GLU A C 1
ATOM 1392 O O . GLU A 1 179 ? 7.972 1.165 -15.441 1.00 98.38 179 GLU A O 1
ATOM 1397 N N . GLN A 1 180 ? 7.186 0.912 -13.349 1.00 98.62 180 GLN A N 1
ATOM 1398 C CA . GLN A 1 180 ? 6.040 0.110 -13.743 1.00 98.62 180 GLN A CA 1
ATOM 1399 C C . GLN A 1 180 ? 5.149 0.895 -14.708 1.00 98.62 180 GLN A C 1
ATOM 1401 O O . GLN A 1 180 ? 4.844 2.071 -14.489 1.00 98.62 180 GLN A O 1
ATOM 1406 N N . ILE A 1 181 ? 4.692 0.231 -15.770 1.00 98.25 181 ILE A N 1
ATOM 1407 C CA . ILE A 1 181 ? 3.702 0.802 -16.687 1.00 98.25 181 ILE A CA 1
ATOM 1408 C C . ILE A 1 181 ? 2.409 1.037 -15.921 1.00 98.25 181 ILE A C 1
ATOM 1410 O O . ILE A 1 181 ? 1.852 0.123 -15.309 1.00 98.25 181 ILE A O 1
ATOM 1414 N N . PHE A 1 182 ? 1.928 2.274 -15.936 1.00 98.31 182 PHE A N 1
ATOM 1415 C CA . PHE A 1 182 ? 0.799 2.663 -15.120 1.00 98.31 182 PHE A CA 1
ATOM 1416 C C . PHE A 1 182 ? -0.478 1.937 -15.567 1.00 98.31 182 PHE A C 1
ATOM 1418 O O . PHE A 1 182 ? -0.944 2.121 -16.684 1.00 98.31 182 PHE A O 1
ATOM 1425 N N . VAL A 1 183 ? -1.083 1.150 -14.668 1.00 96.00 183 VAL A N 1
ATOM 1426 C CA . VAL A 1 183 ? -2.290 0.332 -14.928 1.00 96.00 183 VAL A CA 1
ATOM 1427 C C . VAL A 1 183 ? -3.486 1.073 -15.536 1.00 96.00 183 VAL A C 1
ATOM 1429 O O . VAL A 1 183 ? -4.365 0.439 -16.109 1.00 96.00 183 VAL A O 1
ATOM 1432 N N . LYS A 1 184 ? -3.552 2.400 -15.389 1.00 92.75 184 LYS A N 1
ATOM 1433 C CA . LYS A 1 184 ? -4.611 3.247 -15.955 1.00 92.75 184 LYS A CA 1
ATOM 1434 C C . LYS A 1 184 ? -4.129 4.127 -17.115 1.00 92.75 184 LYS A C 1
ATOM 1436 O O . LYS A 1 184 ? -4.879 4.996 -17.551 1.00 92.75 184 LYS A O 1
ATOM 1441 N N . ASP A 1 185 ? -2.896 3.966 -17.598 1.00 92.88 185 ASP A N 1
ATOM 1442 C CA . ASP A 1 185 ? -2.470 4.636 -18.828 1.00 92.88 185 ASP A CA 1
ATOM 1443 C C . ASP A 1 185 ? -3.177 3.967 -20.016 1.00 92.88 185 ASP A C 1
ATOM 1445 O O . ASP A 1 185 ? -2.946 2.783 -20.264 1.00 92.88 185 ASP A O 1
ATOM 1449 N N . PRO A 1 186 ? -4.032 4.687 -20.762 1.00 88.12 186 PRO A N 1
ATOM 1450 C CA . PRO A 1 186 ? -4.826 4.091 -21.837 1.00 88.12 186 PRO A CA 1
ATOM 1451 C C . PRO A 1 186 ? -3.967 3.560 -22.990 1.00 88.12 186 PRO A C 1
ATOM 1453 O O . PRO A 1 186 ? -4.407 2.698 -23.742 1.00 88.12 186 PRO A O 1
ATOM 1456 N N . GLU A 1 187 ? -2.744 4.072 -23.135 1.00 93.12 187 GLU A N 1
ATOM 1457 C CA . GLU A 1 187 ? -1.802 3.655 -24.173 1.00 93.12 187 GLU A CA 1
ATOM 1458 C C . GLU A 1 187 ? -0.893 2.503 -23.727 1.00 93.12 187 GLU A C 1
ATOM 1460 O O . GLU A 1 187 ? -0.229 1.908 -24.574 1.00 93.12 187 GLU A O 1
ATOM 1465 N N . GLY A 1 188 ? -0.830 2.206 -22.422 1.00 93.19 188 GLY A N 1
ATOM 1466 C CA . GLY A 1 188 ? 0.076 1.204 -21.854 1.00 93.19 188 GLY A CA 1
ATOM 1467 C C . GLY A 1 188 ? 1.559 1.504 -22.094 1.00 93.19 188 GLY A C 1
ATOM 1468 O O . GLY A 1 188 ? 2.356 0.579 -22.239 1.00 93.19 188 GLY A O 1
ATOM 1469 N N . LYS A 1 189 ? 1.935 2.784 -22.187 1.00 94.25 189 LYS A N 1
ATOM 1470 C CA . LYS A 1 189 ? 3.299 3.229 -22.520 1.00 94.25 189 LYS A CA 1
ATOM 1471 C C . LYS A 1 189 ? 3.971 4.009 -21.403 1.00 94.25 189 LYS A C 1
ATOM 1473 O O . LYS A 1 189 ? 5.194 3.999 -21.327 1.00 94.25 189 LYS A O 1
ATOM 1478 N N . LYS A 1 190 ? 3.201 4.709 -20.572 1.00 97.38 190 LYS A N 1
ATOM 1479 C CA . LYS A 1 190 ? 3.749 5.612 -19.557 1.00 97.38 190 LYS A CA 1
ATOM 1480 C C . LYS A 1 190 ? 3.991 4.860 -18.262 1.00 97.38 190 LYS A C 1
ATOM 1482 O O . LYS A 1 190 ? 3.090 4.213 -17.725 1.00 97.38 190 LYS A O 1
ATOM 1487 N N . SER A 1 191 ? 5.196 5.001 -17.735 1.00 98.38 191 SER A N 1
ATOM 1488 C CA . SER A 1 191 ? 5.521 4.588 -16.374 1.00 98.38 19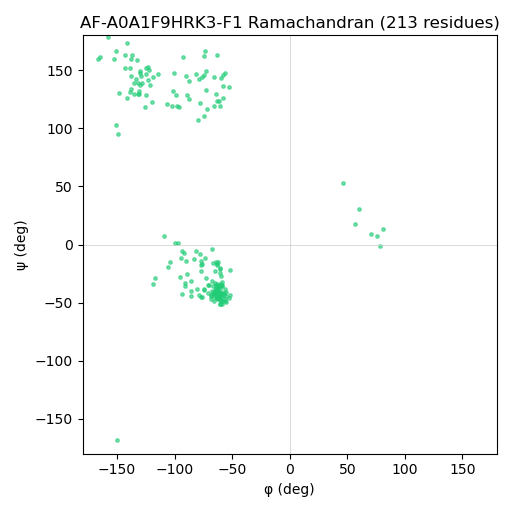1 SER A CA 1
ATOM 1489 C C . SER A 1 191 ? 4.724 5.392 -15.337 1.00 98.38 191 SER A C 1
ATOM 1491 O O . SER A 1 191 ? 4.211 6.479 -15.630 1.00 98.38 191 SER A O 1
ATOM 1493 N N . VAL A 1 192 ? 4.648 4.909 -14.092 1.00 98.62 192 VAL A N 1
ATOM 1494 C CA . VAL A 1 192 ? 4.026 5.661 -12.985 1.00 98.62 192 VAL A CA 1
ATOM 1495 C C . VAL A 1 192 ? 4.668 7.037 -12.822 1.00 98.62 192 VAL A C 1
ATOM 1497 O O . VAL A 1 192 ? 3.960 8.025 -12.622 1.00 98.62 192 VAL A O 1
ATOM 1500 N N . LYS A 1 193 ? 5.996 7.129 -12.951 1.00 98.00 193 LYS A N 1
ATOM 1501 C CA . LYS A 1 193 ? 6.731 8.394 -12.847 1.00 98.00 193 LYS A CA 1
ATOM 1502 C C . LYS A 1 193 ? 6.349 9.379 -13.945 1.00 98.00 193 LYS A C 1
ATOM 1504 O O . LYS A 1 193 ? 6.132 10.557 -13.666 1.00 98.00 193 LYS A O 1
ATOM 1509 N N . GLU A 1 194 ? 6.273 8.921 -15.191 1.00 97.88 194 GLU A N 1
ATOM 1510 C CA . GLU A 1 194 ? 5.864 9.764 -16.318 1.00 97.88 194 GLU A CA 1
ATOM 1511 C C . GLU A 1 194 ? 4.410 10.201 -16.177 1.00 97.88 194 GLU A C 1
ATOM 1513 O O . GLU A 1 194 ? 4.102 11.382 -16.336 1.00 97.88 194 GLU A O 1
ATOM 1518 N N . TRP A 1 195 ? 3.528 9.275 -15.805 1.00 97.19 195 TRP A N 1
ATOM 1519 C CA . TRP A 1 195 ? 2.126 9.580 -15.572 1.00 97.19 195 TRP A CA 1
ATOM 1520 C C . TRP A 1 195 ? 1.940 10.612 -14.448 1.00 97.19 195 TRP A C 1
ATOM 1522 O O . TRP A 1 195 ? 1.203 11.584 -14.627 1.00 97.19 195 TRP A O 1
ATOM 1532 N N . LEU A 1 196 ? 2.659 10.469 -13.327 1.00 97.56 196 LEU A N 1
ATOM 1533 C CA . LEU A 1 196 ? 2.620 11.430 -12.223 1.00 97.56 196 LEU A CA 1
ATOM 1534 C C . LEU A 1 196 ? 3.083 12.817 -12.676 1.00 97.56 196 LEU A C 1
ATOM 1536 O O . LEU A 1 196 ? 2.406 13.800 -12.381 1.00 97.56 196 LEU A O 1
ATOM 1540 N N . LYS A 1 197 ? 4.174 12.908 -13.446 1.00 96.81 197 LYS A N 1
ATOM 1541 C CA . LYS A 1 197 ? 4.672 14.188 -13.977 1.00 96.81 197 LYS A CA 1
ATOM 1542 C C . LYS A 1 197 ? 3.646 14.912 -14.850 1.00 96.81 197 LYS A C 1
ATOM 1544 O O . LYS A 1 197 ? 3.579 16.136 -14.803 1.00 96.81 197 LYS A O 1
ATOM 1549 N N . LEU A 1 198 ? 2.827 14.186 -15.616 1.00 95.38 198 LEU A N 1
ATOM 1550 C CA . LEU A 1 198 ? 1.751 14.796 -16.409 1.00 95.38 198 LEU A CA 1
ATOM 1551 C C . LEU A 1 198 ? 0.645 15.400 -15.534 1.00 95.38 198 LEU A C 1
ATOM 1553 O O . LEU A 1 198 ? 0.018 16.381 -15.928 1.00 95.38 198 LEU A O 1
ATOM 1557 N N . LYS A 1 199 ? 0.388 14.817 -14.358 1.00 95.06 199 LYS A N 1
ATOM 1558 C CA . LYS A 1 199 ? -0.642 15.288 -13.419 1.00 95.06 199 LYS A CA 1
ATOM 1559 C C . LYS A 1 199 ? -0.131 16.390 -12.492 1.00 95.06 199 LYS A C 1
ATOM 1561 O O . LYS A 1 199 ? -0.854 17.343 -12.219 1.00 95.06 199 LYS A O 1
ATOM 1566 N N . ALA A 1 200 ? 1.099 16.257 -12.013 1.00 96.62 200 ALA A N 1
ATOM 1567 C CA . ALA A 1 200 ? 1.757 17.179 -11.100 1.00 96.62 200 ALA A CA 1
ATOM 1568 C C . ALA A 1 200 ? 3.278 17.159 -11.376 1.00 96.62 200 ALA A C 1
ATOM 1570 O O . ALA A 1 200 ? 3.986 16.293 -10.862 1.00 96.62 200 ALA A O 1
ATOM 1571 N N . PRO A 1 201 ? 3.806 18.093 -12.193 1.00 96.88 201 PRO A N 1
ATOM 1572 C CA . PRO A 1 201 ? 5.184 18.034 -12.704 1.00 96.88 201 PRO A CA 1
ATOM 1573 C C . PRO A 1 201 ? 6.288 18.028 -11.644 1.00 96.88 201 PRO A C 1
ATOM 1575 O O . PRO A 1 201 ? 7.376 17.509 -11.887 1.00 96.88 201 PRO A O 1
ATOM 1578 N N . THR A 1 202 ? 6.018 18.615 -10.481 1.00 97.31 202 THR A N 1
ATOM 1579 C CA . THR A 1 202 ? 6.949 18.701 -9.348 1.00 97.31 202 THR A CA 1
ATOM 1580 C C . THR A 1 202 ? 6.679 17.652 -8.275 1.00 97.31 202 THR A C 1
ATOM 1582 O O . THR A 1 202 ? 7.384 17.638 -7.264 1.00 97.31 202 THR A O 1
ATOM 1585 N N . ALA A 1 203 ? 5.686 16.780 -8.480 1.00 97.94 203 ALA A N 1
ATOM 1586 C CA . ALA A 1 203 ? 5.351 15.755 -7.513 1.00 97.94 203 ALA A CA 1
ATOM 1587 C C . ALA A 1 203 ? 6.370 14.613 -7.507 1.00 97.94 203 ALA A C 1
ATOM 1589 O O . ALA A 1 203 ? 6.906 14.217 -8.546 1.00 97.94 203 ALA A O 1
ATOM 1590 N N . LYS A 1 204 ? 6.597 14.053 -6.323 1.00 98.12 204 LYS A N 1
ATOM 1591 C CA . LYS A 1 204 ? 7.435 12.877 -6.098 1.00 98.12 204 LYS A CA 1
ATOM 1592 C C . LYS A 1 204 ? 6.675 11.866 -5.262 1.00 98.12 204 LYS A C 1
ATOM 1594 O O . LYS A 1 204 ? 5.864 12.229 -4.412 1.00 98.12 204 LYS A O 1
ATOM 1599 N N . ILE A 1 205 ? 6.949 10.593 -5.505 1.00 98.56 205 ILE A N 1
ATOM 1600 C CA . ILE A 1 205 ? 6.532 9.522 -4.608 1.00 98.56 205 ILE A CA 1
ATOM 1601 C C . ILE A 1 205 ? 7.643 9.389 -3.568 1.00 98.56 205 ILE A C 1
ATOM 1603 O O . ILE A 1 205 ? 8.801 9.234 -3.935 1.00 98.56 205 ILE A O 1
ATOM 1607 N N . GLU A 1 206 ? 7.302 9.481 -2.287 1.00 98.00 206 GLU A N 1
ATOM 1608 C CA . GLU A 1 206 ? 8.285 9.411 -1.199 1.00 98.00 206 GLU A CA 1
ATOM 1609 C C . GLU A 1 206 ? 8.427 7.991 -0.658 1.00 98.00 206 GLU A C 1
ATOM 1611 O O . GLU A 1 206 ? 9.523 7.530 -0.364 1.00 98.00 206 GLU A O 1
ATOM 1616 N N . LYS A 1 207 ? 7.297 7.299 -0.484 1.00 98.31 207 LYS A N 1
ATOM 1617 C CA . LYS A 1 207 ? 7.244 5.919 0.009 1.00 98.31 207 LYS A CA 1
ATOM 1618 C C . LYS A 1 207 ? 5.868 5.315 -0.211 1.00 98.31 207 LYS A C 1
ATOM 1620 O O . LYS A 1 207 ? 4.868 6.029 -0.308 1.00 98.31 207 LYS A O 1
ATOM 1625 N N . PHE A 1 208 ? 5.803 3.991 -0.197 1.00 98.69 208 PHE A N 1
ATOM 1626 C CA . PHE A 1 208 ? 4.552 3.247 -0.188 1.00 98.69 208 PHE A CA 1
ATOM 1627 C C . PHE A 1 208 ? 4.625 2.073 0.789 1.00 98.69 208 PHE A C 1
ATOM 1629 O O . PHE A 1 208 ? 5.700 1.627 1.181 1.00 98.69 208 PHE A O 1
ATOM 1636 N N . VAL A 1 209 ? 3.459 1.592 1.205 1.00 98.31 209 VAL A N 1
ATOM 1637 C CA . VAL A 1 209 ? 3.308 0.314 1.893 1.00 98.31 209 VAL A CA 1
ATOM 1638 C C . VAL A 1 209 ? 2.126 -0.411 1.277 1.00 98.31 209 VAL A C 1
ATOM 1640 O O . VAL A 1 209 ? 1.093 0.198 0.995 1.00 98.31 209 VAL A O 1
ATOM 1643 N N . ARG A 1 210 ? 2.278 -1.717 1.079 1.00 98.00 210 ARG A N 1
ATOM 1644 C CA . ARG A 1 210 ? 1.213 -2.619 0.652 1.00 98.00 210 ARG A CA 1
ATOM 1645 C C . ARG A 1 210 ? 1.132 -3.753 1.658 1.00 98.00 210 ARG A C 1
ATOM 1647 O O . ARG A 1 210 ? 2.093 -4.494 1.831 1.00 98.00 210 ARG A O 1
ATOM 1654 N N . LEU A 1 211 ? -0.010 -3.875 2.320 1.00 96.88 211 LEU A N 1
ATOM 1655 C CA . LEU A 1 211 ? -0.323 -5.015 3.168 1.00 96.88 211 LEU A CA 1
ATOM 1656 C C . LEU A 1 211 ? -1.253 -5.937 2.391 1.00 96.88 211 LEU A C 1
ATOM 1658 O O . LEU A 1 211 ? -2.236 -5.479 1.806 1.00 96.88 211 LEU A O 1
ATOM 1662 N N . GLN A 1 212 ? -0.938 -7.225 2.392 1.00 95.50 212 GLN A N 1
ATOM 1663 C CA . GLN A 1 212 ? -1.797 -8.270 1.860 1.00 95.50 212 GLN A CA 1
ATOM 1664 C C . GLN A 1 212 ? -2.019 -9.303 2.956 1.00 95.50 212 GLN A C 1
ATOM 1666 O O . GLN A 1 212 ? -1.057 -9.782 3.559 1.00 95.50 212 GLN A O 1
ATOM 1671 N N . VAL A 1 213 ? -3.286 -9.622 3.206 1.00 92.12 213 VAL A N 1
ATOM 1672 C CA . VAL A 1 213 ? -3.680 -10.614 4.206 1.00 92.12 213 VAL A CA 1
ATOM 1673 C C . VAL A 1 213 ? -3.034 -11.953 3.864 1.00 92.12 213 VAL A C 1
ATOM 1675 O O . VAL A 1 213 ? -3.162 -12.439 2.741 1.00 92.12 213 VAL A O 1
ATOM 1678 N N . GLY A 1 214 ? -2.327 -12.529 4.836 1.00 82.88 214 GLY A N 1
ATOM 1679 C CA . GLY A 1 214 ? -1.693 -13.847 4.703 1.00 82.88 214 GLY A CA 1
ATOM 1680 C C . GLY A 1 214 ? -0.385 -13.871 3.905 1.00 82.88 214 GLY A C 1
ATOM 1681 O O . GLY A 1 214 ? 0.217 -14.935 3.803 1.00 82.88 214 GLY A O 1
ATOM 1682 N N . ALA A 1 215 ? 0.067 -12.726 3.382 1.00 81.75 215 ALA A N 1
ATOM 1683 C CA . ALA A 1 215 ? 1.392 -12.585 2.777 1.00 81.75 215 ALA A CA 1
ATOM 1684 C C . ALA A 1 215 ? 2.512 -12.445 3.820 1.00 81.75 215 ALA A C 1
ATOM 1686 O O . ALA A 1 215 ? 2.219 -12.093 4.998 1.00 81.75 215 ALA A O 1
#

pLDDT: mean 96.21, std 3.04, range [73.38, 98.81]

Mean predicted aligned error: 3.59 Å

Radius of gyration: 21.32 Å; Cα contacts (8 Å, |Δi|>4): 333; chains: 1; bounding box: 50×43×61 Å

Secondary structure (DSSP, 8-state):
--EEEEEEEE-S-TTGGGSHHHHHHHHHHHHHHHHS--SSHHHHHTSBSSSS-BHHHHHHHHHHHHSS--EEEEEEEEE-SSTTEEEEEEE-GGGSEEEEEEEE-TTS---HHHHHHHHHHHHHH--SBSSGGGS-HHHHHHHHHHHHTTS-TTS-HHHHHHHHHHHHHHHHHHHBTTTSBPTT-TTS--BHHHHHHHH-TT-EEEEEEEEETT-

Foldseek 3Di:
DQKDKDWDKDWDDLVLCPDPLNVVLVVLLVVLCVPDPDPFPVSQQQPDSDPPDGNVVSQVVSCVVPVIRMDGDGMDMGGHPDPQKDWAWDQDPSSQKIKIWIKGAPVNLDDNVLNPLLNVQCRPLVAQAAAPVRDDPVNLVVQLVVLLVVDDPPDPPVVSVVSSVVSSLVVRCRHHQQNPQRPPPPVSPDGSVRVVCVRGVRMDTDDMDMHGHPD

Sequence (215 aa):
GKLGCLVEVNCETDFVVKTDAFQNFVSKLTGVVRQKPFENLEALLGALFNEKETVKESVTGLVAKIGENIQVKRFTRWETKTDAEKIGFYLHAGSKIGVLVLLTDPSGKLTTDTAKEIAMHVAAMNPRYLKREEVPAEVIAKEKEIQSATLDSKKPPEIQEKILAGKLNKFYGEVCLEEQIFVKDPEGKKSVKEWLKLKAPTAKIEKFVRLQVGA

Nearest PDB structures (foldseek):
  4pc2-assembly1_C  TM=9.072E-01  e=2.249E-15  Escherichia coli
  4r71-assembly2_C  TM=8.963E-01  e=2.656E-14  Escherichia coli K-12
  4pc7-assembly1_C  TM=9.133E-01  e=8.338E-14  Escherichia coli K-12
  1tfe-assembly1_A-2  TM=8.794E-01  e=1.772E-11  Thermus thermophilus
  1aip-assembly1_D  TM=5.944E-01  e=1.479E-11  Thermus thermophilus

Solvent-accessible surface area (backbone atoms only — not comparable to full-atom values): 12187 Å² total; per-residue (Å²): 111,62,64,51,71,50,74,46,72,50,60,84,50,85,64,55,70,71,34,67,70,48,47,51,47,53,56,49,50,54,50,49,57,67,76,50,91,62,95,47,68,66,57,47,35,68,30,65,65,53,100,85,40,28,36,50,54,50,41,52,54,48,24,71,71,70,74,48,67,57,44,82,75,49,71,50,77,49,67,55,90,49,91,39,39,47,62,9,53,31,70,43,88,90,69,45,33,41,21,41,24,38,30,39,16,86,79,66,59,64,46,69,63,61,34,24,52,51,11,46,39,47,67,74,60,59,46,80,32,62,41,76,90,67,55,54,67,68,60,52,52,52,49,49,51,59,54,56,76,70,56,66,82,87,50,57,69,73,56,49,52,52,52,48,52,52,52,52,52,50,49,43,33,57,33,13,44,42,48,20,61,29,85,82,42,92,82,67,73,41,22,37,48,57,51,44,34,76,66,18,72,70,44,45,82,76,50,72,50,77,50,49,72,93,110